Protein AF-A0AAF0YE15-F1 (afdb_monomer_lite)

Radius of gyration: 30.11 Å; chains: 1; bounding box: 65×78×80 Å

Secondary structure (DSSP, 8-state):
----PPPPPP--------PPPP--------------GGGPPPPHHHHHHHHHHHHHH-S---TTSSTT--HHHHHHHHH-TT-------------PPPPP---------SS-PPPPPHHHHHHHHHHHHHH-SS--TTSSTT--HHHHHHHHHSSPPPPPHHHHHHHHHHHHHH-TT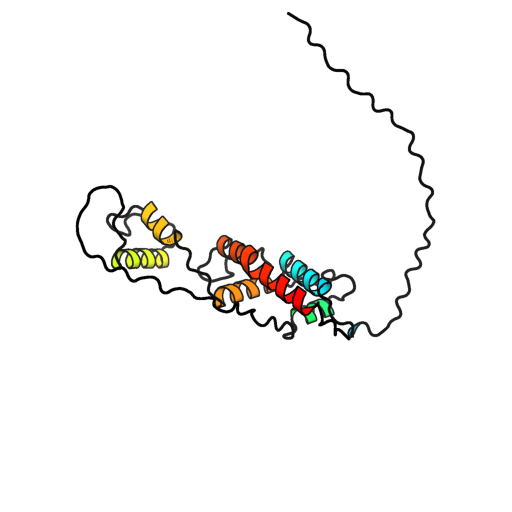--TTSSTT--HHHHHHHIIIIIHHHHHHHHHHHHS------

Foldseek 3Di:
DDDDDDDDDDDPDDDPDDDDDDDPPPPPPPPPPPDPLVPDDAALVQLLLLLVCCQVFALPDQCPSGPPDHSVRSNCVLPPCVVCPVPPPPPPPDPDDDDDDDDDDDDDDDDDPDDQDPVQVVQLVVCCVVPNLPDDPPSHPPDDNVRSSCVVPVDDDDDDPVLLVLLVVCCNHGHLPDQCPSGPPDHNVRSNCCCVPPVVVSSSVSSNVVNCPPPPPD

InterPro domains:
  IPR001005 SANT/Myb domain [cd00167] (41-76)
  IPR009057 Homedomain-like superfamily [SSF46689] (36-79)

Structure (mmCIF, N/CA/C/O backbone):
data_AF-A0AAF0YE15-F1
#
_entry.id   AF-A0AAF0YE15-F1
#
loop_
_atom_site.group_PDB
_atom_site.id
_atom_site.type_symbol
_atom_site.label_atom_id
_atom_site.label_alt_id
_atom_site.label_comp_id
_atom_site.label_asym_id
_atom_site.label_entity_id
_atom_site.label_seq_id
_atom_site.pdbx_PDB_ins_code
_atom_site.Cartn_x
_atom_site.Cartn_y
_atom_site.Cartn_z
_atom_site.occupancy
_atom_site.B_iso_or_equiv
_atom_site.auth_seq_id
_atom_site.auth_comp_id
_atom_site.auth_asym_id
_atom_site.auth_atom_id
_atom_site.pdbx_PDB_model_num
ATOM 1 N N . MET A 1 1 ? 31.500 54.628 25.684 1.00 52.19 1 MET A N 1
ATOM 2 C CA . MET A 1 1 ? 30.946 53.686 24.688 1.00 52.19 1 MET A CA 1
ATOM 3 C C . MET A 1 1 ? 32.093 53.192 23.820 1.00 52.19 1 MET A C 1
ATOM 5 O O . MET A 1 1 ? 32.765 54.040 23.245 1.00 52.19 1 MET A O 1
ATOM 9 N N . PRO A 1 2 ? 32.406 51.887 23.807 1.00 59.91 2 PRO A N 1
ATOM 10 C CA . PRO A 1 2 ? 33.516 51.364 23.014 1.00 59.91 2 PRO A CA 1
ATOM 11 C C . PRO A 1 2 ? 33.121 51.220 21.530 1.00 59.91 2 PRO A C 1
ATOM 13 O O . PRO A 1 2 ? 31.976 50.861 21.252 1.00 59.91 2 PRO A O 1
ATOM 16 N N . PRO A 1 3 ? 34.035 51.485 20.578 1.00 62.69 3 PRO A N 1
ATOM 17 C CA . PRO A 1 3 ? 33.759 51.329 19.154 1.00 62.69 3 PRO A CA 1
ATOM 18 C C . PRO A 1 3 ? 33.814 49.853 18.739 1.00 62.69 3 PRO A C 1
ATOM 20 O O . PRO A 1 3 ? 34.809 49.156 18.948 1.00 62.69 3 PRO A O 1
ATOM 23 N N . THR A 1 4 ? 32.732 49.380 18.130 1.00 62.44 4 THR A N 1
ATOM 24 C CA . THR A 1 4 ? 32.594 48.039 17.558 1.00 62.44 4 THR A CA 1
ATOM 25 C C . THR A 1 4 ? 33.465 47.921 16.303 1.00 62.44 4 THR A C 1
ATOM 27 O O . THR A 1 4 ? 33.222 48.587 15.298 1.00 62.44 4 THR A O 1
ATOM 30 N N . ARG A 1 5 ? 34.503 47.074 16.351 1.00 58.50 5 ARG A N 1
ATOM 31 C CA . ARG A 1 5 ? 35.298 46.692 15.174 1.00 58.50 5 ARG A CA 1
ATOM 32 C C . ARG A 1 5 ? 34.482 45.742 14.300 1.00 58.50 5 ARG A C 1
ATOM 34 O O . ARG A 1 5 ? 34.152 44.640 14.729 1.00 58.50 5 ARG A O 1
ATOM 41 N N . HIS A 1 6 ? 34.199 46.164 13.073 1.00 61.19 6 HIS A N 1
ATOM 42 C CA . HIS A 1 6 ? 33.672 45.287 12.034 1.00 61.19 6 HIS A CA 1
ATOM 43 C C . HIS A 1 6 ? 34.790 44.375 11.498 1.00 61.19 6 HIS A C 1
ATOM 45 O O . HIS A 1 6 ? 35.887 44.870 11.230 1.00 61.19 6 HIS A O 1
ATOM 51 N N . PRO A 1 7 ? 34.548 43.063 11.339 1.00 68.62 7 PRO A N 1
ATOM 52 C CA . PRO A 1 7 ? 35.486 42.177 10.664 1.00 68.62 7 PRO A CA 1
ATOM 53 C C . PRO A 1 7 ? 35.486 42.458 9.155 1.00 68.62 7 PRO A C 1
ATOM 55 O O . PRO A 1 7 ? 34.435 42.461 8.515 1.00 68.62 7 PRO A O 1
ATOM 58 N N . SER A 1 8 ? 36.677 42.704 8.605 1.00 67.12 8 SER A N 1
ATOM 59 C CA . SER A 1 8 ? 36.916 42.845 7.169 1.00 67.12 8 SER A CA 1
ATOM 60 C C . SER A 1 8 ? 36.545 41.565 6.426 1.00 67.12 8 SER A C 1
ATOM 62 O O . SER A 1 8 ? 37.026 40.482 6.761 1.00 67.12 8 SER A O 1
ATOM 64 N N . SER A 1 9 ? 35.714 41.708 5.396 1.00 68.50 9 SER A N 1
ATOM 65 C CA . SER A 1 9 ? 35.397 40.641 4.450 1.00 68.50 9 SER A CA 1
ATOM 66 C C . SER A 1 9 ? 36.656 40.180 3.705 1.00 68.50 9 SER A C 1
ATOM 68 O O . SER A 1 9 ? 37.430 41.029 3.253 1.00 68.50 9 SER A O 1
ATOM 70 N N . PRO A 1 10 ? 36.867 38.865 3.531 1.00 66.75 10 PRO A N 1
ATOM 71 C CA . PRO A 1 10 ? 37.945 38.358 2.697 1.00 66.75 10 PRO A CA 1
ATOM 72 C C . PRO A 1 10 ? 37.644 38.667 1.226 1.00 66.75 10 PRO A C 1
ATOM 74 O O . PRO A 1 10 ? 36.595 38.303 0.692 1.00 66.75 10 PRO A O 1
ATOM 77 N N . SER A 1 11 ? 38.580 39.371 0.596 1.00 61.81 11 SER A N 1
ATOM 78 C CA . SER A 1 11 ? 38.600 39.647 -0.836 1.00 61.81 11 SER A CA 1
ATOM 79 C C . SER A 1 11 ? 38.827 38.332 -1.582 1.00 61.81 11 SER A C 1
ATOM 81 O O . SER A 1 11 ? 39.894 37.735 -1.467 1.00 61.81 11 SER A O 1
ATOM 83 N N . LEU A 1 12 ? 37.814 37.859 -2.309 1.00 62.59 12 LEU A N 1
ATOM 84 C CA . LEU A 1 12 ? 37.947 36.730 -3.225 1.00 62.59 12 LEU A CA 1
ATOM 85 C C . LEU A 1 12 ? 38.706 37.214 -4.464 1.00 62.59 12 LEU A C 1
ATOM 87 O O . LEU A 1 12 ? 38.128 37.862 -5.336 1.00 62.59 12 LEU A O 1
ATOM 91 N N . GLU A 1 13 ? 40.008 36.931 -4.515 1.00 65.56 13 GLU A N 1
ATOM 92 C CA . GLU A 1 13 ? 40.776 36.981 -5.757 1.00 65.56 13 GLU A CA 1
ATOM 93 C C . GLU A 1 13 ? 40.156 35.996 -6.751 1.00 65.56 13 GLU A C 1
ATOM 95 O O . GLU A 1 13 ? 40.118 34.785 -6.534 1.00 65.56 13 GLU A O 1
ATOM 100 N N . VAL A 1 14 ? 39.614 36.547 -7.833 1.00 63.66 14 VAL A N 1
ATOM 101 C CA . VAL A 1 14 ? 39.110 35.788 -8.972 1.00 63.66 14 VAL A CA 1
ATOM 102 C C . VAL A 1 14 ? 40.312 35.458 -9.849 1.00 63.66 14 VAL A C 1
ATOM 104 O O . VAL A 1 14 ? 40.806 36.316 -10.580 1.00 63.66 14 VAL A O 1
ATOM 107 N N . GLU A 1 15 ? 40.790 34.217 -9.761 1.00 73.25 15 GLU A N 1
ATOM 108 C CA . GLU A 1 15 ? 41.713 33.667 -10.754 1.00 73.25 15 GLU A CA 1
ATOM 109 C C . GLU A 1 15 ? 41.053 33.679 -12.148 1.00 73.25 15 GLU A C 1
ATOM 111 O O . GLU A 1 15 ? 39.878 33.311 -12.282 1.00 73.25 15 GLU A O 1
ATOM 116 N N . PRO A 1 16 ? 41.778 34.072 -13.210 1.00 67.81 16 PRO A N 1
ATOM 117 C CA . PRO A 1 16 ? 41.274 33.995 -14.572 1.00 67.81 16 PRO A CA 1
ATOM 118 C C . PRO A 1 16 ? 41.089 32.527 -14.978 1.00 67.81 16 PRO A C 1
ATOM 120 O O . PRO A 1 16 ? 42.045 31.768 -15.126 1.00 67.81 16 PRO A O 1
ATOM 123 N N . TYR A 1 17 ? 39.829 32.136 -15.166 1.00 65.31 17 TYR A N 1
ATOM 124 C CA . TYR A 1 17 ? 39.422 30.807 -15.609 1.00 65.31 17 TYR A CA 1
ATOM 125 C C . TYR A 1 17 ? 40.005 30.511 -16.998 1.00 65.31 17 TYR A C 1
ATOM 127 O O . TYR A 1 17 ? 39.534 31.029 -18.013 1.00 65.31 17 TYR A O 1
ATOM 135 N N . ALA A 1 18 ? 41.045 29.678 -17.044 1.00 61.22 18 ALA A N 1
ATOM 136 C CA . ALA A 1 18 ? 41.568 29.122 -18.281 1.00 61.22 18 ALA A CA 1
ATOM 137 C C . ALA A 1 18 ? 40.485 28.245 -18.924 1.00 61.22 18 ALA A C 1
ATOM 139 O O . ALA A 1 18 ? 40.100 27.209 -18.380 1.00 61.22 18 ALA A O 1
ATOM 140 N N . ALA A 1 19 ? 39.976 28.685 -20.076 1.00 67.88 19 ALA A N 1
ATOM 141 C CA . ALA A 1 19 ? 38.999 27.947 -20.859 1.00 67.88 19 ALA A CA 1
ATOM 142 C C . ALA A 1 19 ? 39.555 26.551 -21.210 1.00 67.88 19 ALA A C 1
ATOM 144 O O . ALA A 1 19 ? 40.591 26.464 -21.879 1.00 67.88 19 ALA A O 1
ATOM 145 N N . PRO A 1 20 ? 38.909 25.451 -20.783 1.00 61.12 20 PRO A N 1
ATOM 146 C CA . PRO A 1 20 ? 39.310 24.123 -21.213 1.00 61.12 20 PRO A CA 1
ATOM 147 C C . PRO A 1 20 ? 39.014 23.984 -22.708 1.00 61.12 20 PRO A C 1
ATOM 149 O O . PRO A 1 20 ? 37.890 24.211 -23.155 1.00 61.12 20 PRO A O 1
ATOM 152 N N . ALA A 1 21 ? 40.044 23.632 -23.478 1.00 57.31 21 ALA A N 1
ATOM 153 C CA . ALA A 1 21 ? 39.941 23.362 -24.902 1.00 57.31 21 ALA A CA 1
ATOM 154 C C . ALA A 1 21 ? 38.827 22.340 -25.166 1.00 57.31 21 ALA A C 1
ATOM 156 O O . ALA A 1 21 ? 38.835 21.243 -24.603 1.00 57.31 21 ALA A O 1
ATOM 157 N N . GLU A 1 22 ? 37.875 22.712 -26.021 1.00 55.69 22 GLU A N 1
ATOM 158 C CA . GLU A 1 22 ? 36.791 21.842 -26.457 1.00 55.69 22 GLU A CA 1
ATOM 159 C C . GLU A 1 22 ? 37.361 20.611 -27.181 1.00 55.69 22 GLU A C 1
ATOM 161 O O . GLU A 1 22 ? 37.953 20.747 -28.259 1.00 55.69 22 GLU A O 1
ATOM 166 N N . PRO A 1 23 ? 37.162 19.379 -26.675 1.00 56.25 23 PRO A N 1
ATOM 167 C CA . PRO A 1 23 ? 37.290 18.221 -27.530 1.00 56.25 23 PRO A CA 1
ATOM 168 C C . PRO A 1 23 ? 36.082 18.228 -28.469 1.00 56.25 23 PRO A C 1
ATOM 170 O O . PRO A 1 23 ? 34.966 17.893 -28.070 1.00 56.25 23 PRO A O 1
ATOM 173 N N . SER A 1 24 ? 36.326 18.600 -29.727 1.00 60.66 24 SER A N 1
ATOM 174 C CA . SER A 1 24 ? 35.452 18.331 -30.870 1.00 60.66 24 SER A CA 1
ATOM 175 C C . SER A 1 24 ? 35.103 16.840 -30.893 1.00 60.66 24 SER A C 1
ATOM 177 O O . SER A 1 24 ? 35.810 15.993 -31.444 1.00 60.66 24 SER A O 1
ATOM 179 N N . ARG A 1 25 ? 34.018 16.489 -30.200 1.00 49.19 25 ARG A N 1
ATOM 180 C CA . ARG A 1 25 ? 33.506 15.130 -30.107 1.00 49.19 25 ARG A CA 1
ATOM 181 C C . ARG A 1 25 ? 32.451 14.987 -31.183 1.00 49.19 25 ARG A C 1
ATOM 183 O O . ARG A 1 25 ? 31.257 15.142 -30.931 1.00 49.19 25 ARG A O 1
ATOM 190 N N . ALA A 1 26 ? 32.920 14.670 -32.388 1.00 52.97 26 ALA A N 1
ATOM 191 C CA . ALA A 1 26 ? 32.105 14.066 -33.428 1.00 52.97 26 ALA A CA 1
ATOM 192 C C . ALA A 1 26 ? 31.390 12.847 -32.825 1.00 52.97 26 ALA A C 1
ATOM 194 O O . ALA A 1 26 ? 31.942 11.750 -32.719 1.00 52.97 26 ALA A O 1
ATOM 195 N N . SER A 1 27 ? 30.162 13.069 -32.366 1.00 51.22 27 SER A N 1
ATOM 196 C CA . SER A 1 27 ? 29.305 12.041 -31.803 1.00 51.22 27 SER A CA 1
ATOM 197 C C . SER A 1 27 ? 28.743 11.254 -32.973 1.00 51.22 27 SER A C 1
ATOM 199 O O . SER A 1 27 ? 27.621 11.470 -33.417 1.00 51.22 27 SER A O 1
ATOM 201 N N . LYS A 1 28 ? 29.568 10.348 -33.506 1.00 49.41 28 LYS A N 1
ATOM 202 C CA . LYS A 1 28 ? 29.079 9.196 -34.253 1.00 49.41 28 LYS A CA 1
ATOM 203 C C . LYS A 1 28 ? 28.226 8.401 -33.275 1.00 49.41 28 LYS A C 1
ATOM 205 O O . LYS A 1 28 ? 28.748 7.632 -32.472 1.00 49.41 28 LYS A O 1
ATOM 210 N N . THR A 1 29 ? 26.919 8.633 -33.308 1.00 51.25 29 THR A N 1
ATOM 211 C CA . THR A 1 29 ? 25.924 7.714 -32.768 1.00 51.25 29 THR A 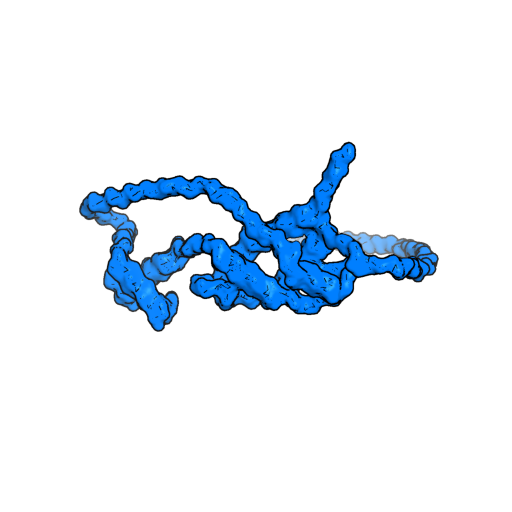CA 1
ATOM 212 C C . THR A 1 29 ? 26.279 6.331 -33.310 1.00 51.25 29 THR A C 1
ATOM 214 O O . THR A 1 29 ? 26.280 6.154 -34.532 1.00 51.25 29 THR A O 1
ATOM 217 N N . PRO A 1 30 ? 26.654 5.356 -32.464 1.00 48.75 30 PRO A N 1
ATOM 218 C CA . PRO A 1 30 ? 26.887 4.011 -32.949 1.00 48.75 30 PRO A CA 1
ATOM 219 C C . PRO A 1 30 ? 25.552 3.514 -33.491 1.00 48.75 30 PRO A C 1
ATOM 221 O O . PRO A 1 30 ? 24.592 3.319 -32.738 1.00 48.75 30 PRO A O 1
ATOM 224 N N . ALA A 1 31 ? 25.489 3.373 -34.817 1.00 46.06 31 ALA A N 1
ATOM 225 C CA . ALA A 1 31 ? 24.410 2.707 -35.516 1.00 46.06 31 ALA A CA 1
ATOM 226 C C . ALA A 1 31 ? 24.266 1.329 -34.874 1.00 46.06 31 ALA A C 1
ATOM 228 O O . ALA A 1 31 ? 25.080 0.428 -35.070 1.00 46.06 31 ALA A O 1
ATOM 229 N N . THR A 1 32 ? 23.282 1.222 -33.986 1.00 51.31 32 THR A N 1
ATOM 230 C CA . THR A 1 32 ? 23.027 0.010 -33.230 1.00 51.31 32 THR A CA 1
ATOM 231 C C . THR A 1 32 ? 22.461 -0.974 -34.230 1.00 51.31 32 THR A C 1
ATOM 233 O O . THR A 1 32 ? 21.299 -0.851 -34.617 1.00 51.31 32 THR A O 1
ATOM 236 N N . THR A 1 33 ? 23.306 -1.904 -34.673 1.00 47.12 33 THR A N 1
ATOM 237 C CA . THR A 1 33 ? 22.948 -3.067 -35.477 1.00 47.12 33 THR A CA 1
ATOM 238 C C . THR A 1 33 ? 21.594 -3.580 -35.008 1.00 47.12 33 THR A C 1
ATOM 240 O O . THR A 1 33 ? 21.413 -3.876 -33.823 1.00 47.12 33 THR A O 1
ATOM 243 N N . ALA A 1 34 ? 20.625 -3.611 -35.922 1.00 51.69 34 ALA A N 1
ATOM 244 C CA . ALA A 1 34 ? 19.258 -4.060 -35.693 1.00 51.69 34 ALA A CA 1
ATOM 245 C C . ALA A 1 34 ? 19.218 -5.585 -35.476 1.00 51.69 34 ALA A C 1
ATOM 247 O O . ALA A 1 34 ? 18.568 -6.327 -36.201 1.00 51.69 34 ALA A O 1
ATOM 248 N N . GLY A 1 35 ? 19.956 -6.075 -34.480 1.00 55.53 35 GLY A N 1
ATOM 249 C CA . GLY A 1 35 ? 19.739 -7.388 -33.903 1.00 55.53 35 GLY A CA 1
ATOM 250 C C . GLY A 1 35 ? 18.382 -7.373 -33.217 1.00 55.53 35 GLY A C 1
ATOM 251 O O . GLY A 1 35 ? 18.030 -6.388 -32.575 1.00 55.53 35 GLY A O 1
ATOM 252 N N . ASN A 1 36 ? 17.620 -8.444 -33.401 1.00 57.38 36 ASN A N 1
ATOM 253 C CA . ASN A 1 36 ? 16.257 -8.657 -32.922 1.00 57.38 36 ASN A CA 1
ATOM 254 C C . ASN A 1 36 ? 16.102 -8.273 -31.426 1.00 57.38 36 ASN A C 1
ATOM 256 O O . ASN A 1 36 ? 16.293 -9.101 -30.531 1.00 57.38 36 ASN A O 1
ATOM 260 N N . LYS A 1 37 ? 15.814 -6.987 -31.148 1.00 60.06 37 LYS A N 1
ATOM 261 C CA . LYS A 1 37 ? 15.798 -6.387 -29.795 1.00 60.06 37 LYS A CA 1
ATOM 262 C C . LYS A 1 37 ? 14.677 -6.953 -28.923 1.00 60.06 37 LYS A C 1
ATOM 264 O O . LYS A 1 37 ? 14.672 -6.741 -27.711 1.00 60.06 37 LYS A O 1
ATOM 269 N N . ASP A 1 38 ? 13.766 -7.712 -29.520 1.00 64.69 38 ASP A N 1
ATOM 270 C CA . ASP A 1 38 ? 12.611 -8.294 -28.849 1.00 64.69 38 ASP A CA 1
ATOM 271 C C . ASP A 1 38 ? 12.953 -9.500 -27.967 1.00 64.69 38 ASP A C 1
ATOM 273 O O . ASP A 1 38 ? 12.114 -9.930 -27.179 1.00 64.69 38 ASP A O 1
ATOM 277 N N . LYS A 1 39 ? 14.185 -10.027 -28.034 1.00 75.12 39 LYS A N 1
ATOM 278 C CA . LYS A 1 39 ? 14.580 -11.238 -27.289 1.00 75.12 39 LYS A CA 1
ATOM 279 C C . LYS A 1 39 ? 15.525 -11.007 -26.109 1.00 75.12 39 LYS A C 1
ATOM 281 O O . LYS A 1 39 ? 15.886 -11.970 -25.437 1.00 75.12 39 LYS A O 1
ATOM 286 N N . ARG A 1 40 ? 15.944 -9.768 -25.824 1.00 86.19 40 ARG A N 1
ATOM 287 C CA . ARG A 1 40 ? 16.860 -9.514 -24.697 1.00 86.19 40 ARG A CA 1
ATOM 288 C C . ARG A 1 40 ? 16.155 -9.804 -23.357 1.00 86.19 40 ARG A C 1
ATOM 290 O O . ARG A 1 40 ? 15.136 -9.155 -23.083 1.00 86.19 40 ARG A O 1
ATOM 297 N N . PRO A 1 41 ? 16.696 -10.692 -22.498 1.00 88.06 41 PRO A N 1
ATOM 298 C CA . PRO A 1 41 ? 16.118 -10.983 -21.186 1.00 88.06 41 PRO A CA 1
ATOM 299 C C . PRO A 1 41 ? 16.137 -9.746 -20.284 1.00 88.06 41 PRO A C 1
ATOM 301 O O . PRO A 1 41 ? 16.990 -8.871 -20.434 1.00 88.06 41 PRO A O 1
ATOM 304 N N . TRP A 1 42 ? 15.168 -9.657 -19.376 1.00 88.06 42 TRP A N 1
ATOM 305 C CA . TRP A 1 42 ? 15.074 -8.565 -18.408 1.00 88.06 42 TRP A CA 1
ATOM 306 C C . TRP A 1 42 ? 16.099 -8.733 -17.288 1.00 88.06 42 TRP A C 1
ATOM 308 O O . TRP A 1 42 ? 16.191 -9.809 -16.698 1.00 88.06 42 TRP A O 1
ATOM 318 N N . THR A 1 43 ? 16.845 -7.673 -16.982 1.00 88.12 43 THR A N 1
ATOM 319 C CA . THR A 1 43 ? 17.813 -7.671 -15.871 1.00 88.12 43 THR A CA 1
ATOM 320 C C . THR A 1 43 ? 17.165 -7.224 -14.558 1.00 88.12 43 THR A C 1
ATOM 322 O O . THR A 1 43 ? 16.082 -6.637 -14.550 1.00 88.12 43 THR A O 1
ATOM 325 N N . ALA A 1 44 ? 17.838 -7.460 -13.424 1.00 77.81 44 ALA A N 1
ATOM 326 C CA . ALA A 1 44 ? 17.359 -6.999 -12.113 1.00 77.81 44 ALA A CA 1
ATOM 327 C C . ALA A 1 44 ? 17.199 -5.477 -12.066 1.00 77.81 44 ALA A C 1
ATOM 329 O O . ALA A 1 44 ? 16.180 -4.977 -11.599 1.00 77.81 44 ALA A O 1
ATOM 330 N N . ALA A 1 45 ? 18.180 -4.748 -12.605 1.00 84.19 45 ALA A N 1
ATOM 331 C CA . ALA A 1 45 ? 18.145 -3.292 -12.668 1.00 84.19 45 ALA A CA 1
ATOM 332 C C . ALA A 1 45 ? 16.963 -2.784 -13.510 1.00 84.19 45 ALA A C 1
ATOM 334 O O . ALA A 1 45 ? 16.299 -1.831 -13.116 1.00 84.19 45 ALA A O 1
ATOM 335 N N . GLU A 1 46 ? 16.653 -3.449 -14.629 1.00 92.50 46 GLU A N 1
ATOM 336 C CA . GLU A 1 46 ? 15.508 -3.099 -15.480 1.00 92.50 46 GLU A CA 1
ATOM 337 C C . GLU A 1 46 ? 14.169 -3.335 -14.763 1.00 92.50 46 GLU A C 1
ATOM 339 O O . GLU A 1 46 ? 13.285 -2.481 -14.817 1.00 92.50 46 GLU A O 1
ATOM 344 N N . TYR A 1 47 ? 14.020 -4.455 -14.047 1.00 91.06 47 TYR A N 1
ATOM 345 C CA . TYR A 1 47 ? 12.820 -4.720 -13.248 1.00 91.06 47 TYR A CA 1
ATOM 346 C C . TYR A 1 47 ? 12.649 -3.729 -12.092 1.00 91.06 47 TYR A C 1
ATOM 348 O O . TYR A 1 47 ? 11.532 -3.277 -11.840 1.00 91.06 47 TYR A O 1
ATOM 356 N N . LEU A 1 48 ? 13.735 -3.379 -11.398 1.00 86.81 48 LEU A N 1
ATOM 357 C CA . LEU A 1 48 ? 13.704 -2.389 -10.320 1.00 86.81 48 LEU A CA 1
ATOM 358 C C . LEU A 1 48 ? 13.333 -1.001 -10.846 1.00 86.81 48 LEU A C 1
ATOM 360 O O . LEU A 1 48 ? 12.459 -0.362 -10.267 1.00 86.81 48 LEU A O 1
ATOM 364 N N . ALA A 1 49 ? 13.922 -0.570 -11.965 1.00 92.56 49 ALA A N 1
ATOM 365 C CA . ALA A 1 49 ? 13.577 0.696 -12.608 1.00 92.56 49 ALA A CA 1
ATOM 366 C C . ALA A 1 49 ? 12.093 0.738 -13.012 1.00 92.56 49 ALA A C 1
ATOM 368 O O . ALA A 1 49 ? 11.387 1.687 -12.674 1.00 92.56 49 ALA A O 1
ATOM 369 N N . LEU A 1 50 ? 11.589 -0.335 -13.638 1.00 92.31 50 LEU A N 1
ATOM 370 C CA . LEU A 1 50 ? 10.176 -0.459 -14.001 1.00 92.31 50 LEU A CA 1
ATOM 371 C C . LEU A 1 50 ? 9.262 -0.379 -12.769 1.00 92.31 50 LEU A C 1
ATOM 373 O O . LEU A 1 50 ? 8.252 0.322 -12.789 1.00 92.31 50 LEU A O 1
ATOM 377 N N . PHE A 1 51 ? 9.619 -1.072 -11.687 1.00 88.94 51 PHE A N 1
ATOM 378 C CA . PHE A 1 51 ? 8.852 -1.057 -10.444 1.00 88.94 51 PHE A CA 1
ATOM 379 C C . PHE A 1 51 ? 8.861 0.310 -9.764 1.00 88.94 51 PHE A C 1
ATOM 381 O O . PHE A 1 51 ? 7.817 0.767 -9.303 1.00 88.94 51 PHE A O 1
ATOM 388 N N . GLU A 1 52 ? 10.007 0.987 -9.708 1.00 89.88 52 GLU A N 1
ATOM 389 C CA . GLU A 1 52 ? 10.092 2.344 -9.171 1.00 89.88 52 GLU A CA 1
ATOM 390 C C . GLU A 1 52 ? 9.270 3.331 -9.987 1.00 89.88 52 GLU A C 1
ATOM 392 O O . GLU A 1 52 ? 8.598 4.183 -9.408 1.00 89.88 52 GLU A O 1
ATOM 397 N N . HIS A 1 53 ? 9.292 3.202 -11.313 1.00 92.88 53 HIS A N 1
ATOM 398 C CA . HIS A 1 53 ? 8.487 4.027 -12.200 1.00 92.88 53 HIS A CA 1
ATOM 399 C C . HIS A 1 53 ? 6.994 3.840 -11.930 1.00 92.88 53 HIS A C 1
ATOM 401 O O . HIS A 1 53 ? 6.292 4.817 -11.672 1.00 92.88 53 HIS A O 1
ATOM 407 N N . VAL A 1 54 ? 6.523 2.589 -11.885 1.00 90.31 54 VAL A N 1
ATOM 408 C CA . VAL A 1 54 ? 5.125 2.271 -11.551 1.00 90.31 54 VAL A CA 1
ATOM 409 C C . VAL A 1 54 ? 4.775 2.733 -10.138 1.00 90.31 54 VAL A C 1
ATOM 411 O O . VAL A 1 54 ? 3.696 3.263 -9.895 1.00 90.31 54 VAL A O 1
ATOM 414 N N . THR A 1 55 ? 5.708 2.615 -9.199 1.00 81.25 55 THR A N 1
ATOM 415 C CA . THR A 1 55 ? 5.519 3.125 -7.842 1.00 81.25 55 THR A CA 1
ATOM 416 C C . THR A 1 55 ? 5.470 4.651 -7.813 1.00 81.25 55 THR A C 1
ATOM 418 O O . THR A 1 55 ? 4.827 5.208 -6.947 1.00 81.25 55 THR A O 1
ATOM 421 N N . LYS A 1 56 ? 6.114 5.389 -8.713 1.00 84.31 56 LYS A N 1
ATOM 422 C CA . LYS A 1 56 ? 6.050 6.862 -8.701 1.00 84.31 56 LYS A CA 1
ATOM 423 C C . LYS A 1 56 ? 4.842 7.397 -9.466 1.00 84.31 56 LYS A C 1
ATOM 425 O O . LYS A 1 56 ? 4.244 8.387 -9.052 1.00 84.31 56 LYS A O 1
ATOM 430 N N . HIS A 1 57 ? 4.481 6.740 -10.564 1.00 86.19 57 HIS A N 1
ATOM 431 C CA . HIS A 1 57 ? 3.556 7.273 -11.566 1.00 86.19 57 HIS A CA 1
ATOM 432 C C . HIS A 1 57 ? 2.312 6.394 -11.805 1.00 86.19 57 HIS A C 1
ATOM 434 O O . HIS A 1 57 ? 1.447 6.755 -12.604 1.00 86.19 57 HIS A O 1
ATOM 440 N N . GLY A 1 58 ? 2.194 5.256 -11.114 1.00 84.50 58 GLY A N 1
ATOM 441 C CA . GLY A 1 58 ? 1.209 4.207 -11.401 1.00 84.50 58 GLY A CA 1
ATOM 442 C C . GLY A 1 58 ? 1.563 3.406 -12.658 1.00 84.50 58 GLY A C 1
ATOM 443 O O . GLY A 1 58 ? 2.569 3.672 -13.314 1.00 84.50 58 GLY A O 1
ATOM 444 N N . ALA A 1 59 ? 0.719 2.446 -13.051 1.00 87.19 59 ALA A N 1
ATOM 445 C CA . ALA A 1 59 ? 0.854 1.711 -14.319 1.00 87.19 59 ALA A CA 1
ATOM 446 C C . ALA A 1 59 ? 0.457 2.556 -15.545 1.00 87.19 59 ALA A C 1
ATOM 448 O O . ALA A 1 59 ? -0.251 2.107 -16.448 1.00 87.19 59 ALA A O 1
ATOM 449 N N . THR A 1 60 ? 0.906 3.807 -15.570 1.00 81.69 60 THR A N 1
ATOM 450 C CA . THR A 1 60 ? 0.668 4.757 -16.647 1.00 81.69 60 THR A CA 1
ATOM 451 C C . THR A 1 60 ? 2.006 5.259 -17.181 1.00 81.69 60 THR A C 1
ATOM 453 O O . THR A 1 60 ? 2.977 5.365 -16.437 1.00 81.69 60 THR A O 1
ATOM 456 N N . ARG A 1 61 ? 2.056 5.563 -18.484 1.00 89.00 61 ARG A N 1
ATOM 457 C CA . ARG A 1 61 ? 3.217 6.161 -19.172 1.00 89.00 61 ARG A CA 1
ATOM 458 C C . ARG A 1 61 ? 4.511 5.336 -19.077 1.00 89.00 61 ARG A C 1
ATOM 460 O O . ARG A 1 61 ? 5.389 5.631 -18.277 1.00 89.00 61 ARG A O 1
ATOM 467 N N . PHE A 1 62 ? 4.638 4.291 -19.895 1.00 93.94 62 PHE A N 1
ATOM 468 C CA . PHE A 1 62 ? 5.812 3.402 -19.902 1.00 93.94 62 PHE A CA 1
ATOM 469 C C . PHE A 1 62 ? 6.941 3.836 -20.856 1.00 93.94 62 PHE A C 1
ATOM 471 O O . PHE A 1 62 ? 7.895 3.083 -21.036 1.00 93.94 62 PHE A O 1
ATOM 478 N N . GLU A 1 63 ? 6.819 4.992 -21.509 1.00 93.81 63 GLU A N 1
ATOM 479 C CA . GLU A 1 63 ? 7.733 5.474 -22.552 1.00 93.81 63 GLU A CA 1
ATOM 480 C C . GLU A 1 63 ? 9.178 5.598 -22.052 1.00 93.81 63 GLU A C 1
ATOM 482 O O . GLU A 1 63 ? 10.089 5.151 -22.743 1.00 93.81 63 GLU A O 1
ATOM 487 N N . ASP A 1 64 ? 9.354 6.085 -20.822 1.00 92.81 64 ASP A N 1
ATOM 488 C CA . ASP A 1 64 ? 10.665 6.364 -20.220 1.00 92.81 64 ASP A CA 1
ATOM 489 C C . ASP A 1 64 ? 10.940 5.518 -18.965 1.00 92.81 64 ASP A C 1
ATOM 491 O O . ASP A 1 64 ? 11.857 5.801 -18.197 1.00 92.81 64 ASP A O 1
ATOM 495 N N . ALA A 1 65 ? 10.141 4.469 -18.735 1.00 94.31 65 ALA A N 1
ATOM 496 C CA . ALA A 1 65 ? 10.207 3.688 -17.498 1.00 94.31 65 ALA A CA 1
ATOM 497 C C . ALA A 1 65 ? 11.535 2.929 -17.335 1.00 94.31 65 ALA A C 1
ATOM 499 O O . ALA A 1 65 ? 12.020 2.749 -16.220 1.00 94.31 65 ALA A O 1
ATOM 500 N N . VAL A 1 66 ? 12.114 2.455 -18.445 1.00 95.62 66 VAL A N 1
ATOM 501 C CA . VAL A 1 66 ? 13.375 1.706 -18.454 1.00 95.62 66 VAL A CA 1
ATOM 502 C C . VAL A 1 66 ? 14.205 2.123 -19.670 1.00 95.62 66 VAL A C 1
ATOM 504 O O . VAL A 1 66 ? 13.781 1.872 -20.803 1.00 95.62 66 VAL A O 1
ATOM 507 N N . PRO A 1 67 ? 15.400 2.713 -19.477 1.00 92.75 67 PRO A N 1
ATOM 508 C CA . PRO A 1 67 ? 16.263 3.115 -20.581 1.00 92.75 67 PRO A CA 1
ATOM 509 C C . PRO A 1 67 ? 16.551 1.958 -21.546 1.00 92.75 67 PRO A C 1
ATOM 511 O O . PRO A 1 67 ? 16.991 0.881 -21.143 1.00 92.75 67 PRO A O 1
ATOM 514 N N . GLY A 1 68 ? 16.305 2.179 -22.839 1.00 91.19 68 GLY A N 1
ATOM 515 C CA . GLY A 1 68 ? 16.562 1.191 -23.893 1.00 91.19 68 GLY A CA 1
ATOM 516 C C . GLY A 1 68 ? 15.493 0.103 -24.065 1.00 91.19 68 GLY A C 1
ATOM 517 O O . GLY A 1 68 ? 15.670 -0.770 -24.917 1.00 91.19 68 GLY A O 1
ATOM 518 N N . ARG A 1 69 ? 14.384 0.151 -23.314 1.00 92.88 69 ARG A N 1
ATOM 519 C CA . ARG A 1 69 ? 13.183 -0.666 -23.554 1.00 92.88 69 ARG A CA 1
ATOM 520 C C . ARG A 1 69 ? 12.081 0.184 -24.171 1.00 92.88 69 ARG A C 1
ATOM 522 O O . ARG A 1 69 ? 11.982 1.376 -23.911 1.00 92.88 69 ARG A O 1
ATOM 529 N N . THR A 1 70 ? 11.237 -0.430 -24.994 1.00 94.00 70 THR A N 1
ATOM 530 C CA . THR A 1 70 ? 10.070 0.267 -25.550 1.00 94.00 70 THR A CA 1
ATOM 531 C C . THR A 1 70 ? 8.903 0.254 -24.565 1.00 94.00 70 THR A C 1
ATOM 533 O O . THR A 1 70 ? 8.766 -0.668 -23.757 1.00 94.00 70 THR A O 1
ATOM 536 N N . ARG A 1 71 ? 7.983 1.218 -24.708 1.00 94.50 71 ARG A N 1
ATOM 537 C CA . ARG A 1 71 ? 6.719 1.273 -23.952 1.00 94.50 71 ARG A CA 1
ATOM 538 C C . ARG A 1 71 ? 5.995 -0.080 -23.914 1.00 94.50 71 ARG A C 1
ATOM 540 O O . ARG A 1 71 ? 5.543 -0.512 -22.858 1.00 94.50 71 ARG A O 1
ATOM 547 N N . ASN A 1 72 ? 5.895 -0.760 -25.061 1.00 93.00 72 ASN A N 1
ATOM 548 C CA . ASN A 1 72 ? 5.191 -2.040 -25.171 1.00 93.00 72 ASN A CA 1
ATOM 549 C C . ASN A 1 72 ? 5.931 -3.175 -24.443 1.00 93.00 72 ASN A C 1
ATOM 551 O O . ASN A 1 72 ? 5.297 -4.042 -23.852 1.00 93.00 72 ASN A O 1
ATOM 555 N N . GLN A 1 73 ? 7.268 -3.165 -24.448 1.00 92.31 73 GLN A N 1
ATOM 556 C CA . GLN A 1 73 ? 8.065 -4.135 -23.694 1.00 92.31 73 GLN A CA 1
ATOM 557 C C . GLN A 1 73 ? 7.876 -3.947 -22.187 1.00 92.31 73 GLN A C 1
ATOM 559 O O . GLN A 1 73 ? 7.631 -4.926 -21.489 1.00 92.31 73 GLN A O 1
ATOM 564 N N . CYS A 1 74 ? 7.932 -2.705 -21.699 1.00 94.00 74 CYS A N 1
ATOM 565 C CA . CYS A 1 74 ? 7.681 -2.369 -20.298 1.00 94.00 74 CYS A CA 1
ATOM 566 C C . CYS A 1 74 ? 6.264 -2.766 -19.861 1.00 94.00 74 CYS A C 1
ATOM 568 O O . CYS A 1 74 ? 6.100 -3.438 -18.845 1.00 94.00 74 CYS A O 1
ATOM 570 N N . TYR A 1 75 ? 5.250 -2.433 -20.667 1.00 92.75 75 TYR A N 1
ATOM 571 C CA . TYR A 1 75 ? 3.863 -2.817 -20.403 1.00 92.75 75 TYR A CA 1
ATOM 572 C C . TYR A 1 75 ? 3.687 -4.337 -20.349 1.00 92.75 75 TYR A C 1
ATOM 574 O O . TYR A 1 75 ? 3.100 -4.854 -19.401 1.00 92.75 75 TYR A O 1
ATOM 582 N N . LYS A 1 76 ? 4.231 -5.070 -21.330 1.00 91.56 76 LYS A N 1
ATOM 583 C CA . LYS A 1 76 ? 4.181 -6.536 -21.337 1.00 91.56 76 LYS A CA 1
ATOM 584 C C . LYS A 1 76 ? 4.914 -7.124 -20.145 1.00 91.56 76 LYS A C 1
ATOM 586 O O . LYS A 1 76 ? 4.391 -8.042 -19.538 1.00 91.56 76 LYS A O 1
ATOM 591 N N . ALA A 1 77 ? 6.091 -6.621 -19.787 1.00 90.56 77 ALA A N 1
ATOM 592 C CA . ALA A 1 77 ? 6.834 -7.129 -18.638 1.00 90.56 77 ALA A CA 1
ATOM 593 C C . ALA A 1 77 ? 6.082 -6.910 -17.323 1.00 90.56 77 ALA A C 1
ATOM 595 O O . ALA A 1 77 ? 6.105 -7.794 -16.476 1.00 90.56 77 ALA A O 1
ATOM 596 N N . PHE A 1 78 ? 5.391 -5.776 -17.187 1.00 89.06 78 PHE A N 1
ATOM 597 C CA . PHE A 1 78 ? 4.582 -5.447 -16.018 1.00 89.06 78 PHE A CA 1
ATOM 598 C C . PHE A 1 78 ? 3.273 -6.250 -15.932 1.00 89.06 78 PHE A C 1
ATOM 600 O O . PHE A 1 78 ? 2.894 -6.691 -14.854 1.00 89.06 78 PHE A O 1
ATOM 607 N N . THR A 1 79 ? 2.581 -6.446 -17.058 1.00 86.06 79 THR A N 1
ATOM 608 C CA . THR A 1 79 ? 1.280 -7.147 -17.112 1.00 86.06 79 THR A CA 1
ATOM 609 C C . THR A 1 79 ? 1.395 -8.650 -17.322 1.00 86.0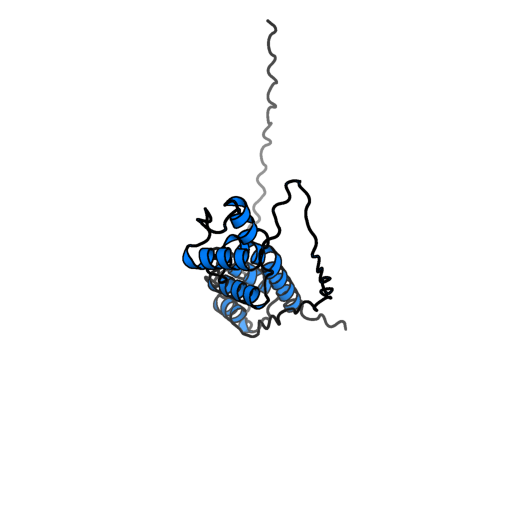6 79 THR A C 1
ATOM 611 O O . THR A 1 79 ? 0.414 -9.369 -17.141 1.00 86.06 79 THR A O 1
ATOM 614 N N . SER A 1 80 ? 2.567 -9.147 -17.724 1.00 84.50 80 SER A N 1
ATOM 615 C CA . SER A 1 80 ? 2.740 -10.574 -17.952 1.00 84.50 80 SER A CA 1
ATOM 616 C C . SER A 1 80 ? 2.574 -11.327 -16.634 1.00 84.50 80 SER A C 1
ATOM 618 O O . SER A 1 80 ? 3.299 -11.037 -15.679 1.00 84.50 80 SER A O 1
ATOM 620 N N . PRO A 1 81 ? 1.738 -12.378 -16.602 1.00 63.16 81 PRO A N 1
ATOM 621 C CA . PRO A 1 81 ? 1.592 -13.245 -15.433 1.00 63.16 81 PRO A CA 1
ATOM 622 C C . PRO A 1 81 ? 2.896 -13.979 -15.073 1.00 63.16 81 PRO A C 1
ATOM 624 O O . PRO A 1 81 ? 2.998 -14.585 -14.017 1.00 63.16 81 PRO A O 1
ATOM 627 N N . SER A 1 82 ? 3.927 -13.899 -15.926 1.00 58.59 82 SER A N 1
ATOM 628 C CA . SER A 1 82 ? 5.284 -14.369 -15.638 1.00 58.59 82 SER A CA 1
ATOM 629 C C . SER A 1 82 ? 6.044 -13.495 -14.634 1.00 58.59 82 SER A C 1
ATOM 631 O O . SER A 1 82 ? 7.113 -13.902 -14.170 1.00 58.59 82 SER A O 1
ATOM 633 N N . LEU A 1 83 ? 5.519 -12.332 -14.221 1.00 57.19 83 LEU A N 1
ATOM 634 C CA . LEU A 1 83 ? 5.718 -11.811 -12.861 1.00 57.19 83 LEU A CA 1
ATOM 635 C C . LEU A 1 83 ? 4.930 -12.684 -11.881 1.00 57.19 83 LEU A C 1
ATOM 637 O O . LEU A 1 83 ? 4.124 -12.204 -11.094 1.00 57.19 83 LEU A O 1
ATOM 641 N N . ASP A 1 84 ? 5.236 -13.978 -11.904 1.00 48.94 84 ASP A N 1
ATOM 642 C CA . ASP A 1 84 ? 4.962 -14.916 -10.835 1.00 48.94 84 ASP A CA 1
ATOM 643 C C . ASP A 1 84 ? 5.905 -14.510 -9.694 1.00 48.94 84 ASP A C 1
ATOM 645 O O . ASP A 1 84 ? 6.904 -15.161 -9.381 1.00 48.94 84 ASP A O 1
ATOM 649 N N . ILE A 1 85 ? 5.651 -13.321 -9.134 1.00 48.59 85 ILE A N 1
ATOM 650 C CA . ILE A 1 85 ? 6.053 -12.954 -7.790 1.00 48.59 85 ILE A CA 1
ATOM 651 C C . ILE A 1 85 ? 5.227 -13.909 -6.946 1.00 48.59 85 ILE A C 1
ATOM 653 O O . ILE A 1 85 ? 4.172 -13.550 -6.427 1.00 48.59 85 ILE A O 1
ATOM 657 N N . LYS A 1 86 ? 5.671 -15.170 -6.888 1.00 40.50 86 LYS A N 1
ATOM 658 C CA . LYS A 1 86 ? 5.153 -16.121 -5.925 1.00 40.50 86 LYS A CA 1
ATOM 659 C C . LYS A 1 86 ? 5.214 -15.366 -4.612 1.00 40.50 86 LYS A C 1
ATOM 661 O O . LYS A 1 86 ? 6.304 -14.862 -4.305 1.00 40.50 86 LYS A O 1
ATOM 666 N N . PRO A 1 87 ? 4.079 -15.178 -3.915 1.00 41.31 87 PRO A N 1
ATOM 667 C CA . PRO A 1 87 ? 4.096 -14.493 -2.642 1.00 41.31 87 PRO A CA 1
ATOM 668 C C . PRO A 1 87 ? 5.221 -15.151 -1.864 1.00 41.31 87 PRO A C 1
ATOM 670 O O . PRO A 1 87 ? 5.249 -16.376 -1.728 1.00 41.31 87 PRO A O 1
ATOM 673 N N . TYR A 1 88 ? 6.229 -14.361 -1.498 1.00 39.88 88 TYR A N 1
ATOM 674 C CA . TYR A 1 88 ? 7.256 -14.841 -0.601 1.00 39.88 88 TYR A CA 1
ATOM 675 C C . TYR A 1 88 ? 6.505 -15.074 0.702 1.00 39.88 88 TYR A C 1
ATOM 677 O O . TYR A 1 88 ? 6.285 -14.147 1.481 1.00 39.88 88 TYR A O 1
ATOM 685 N N . ILE A 1 89 ? 5.979 -16.291 0.853 1.00 37.69 89 ILE A N 1
ATOM 686 C CA . ILE A 1 89 ? 5.415 -16.788 2.089 1.00 37.69 89 ILE A CA 1
ATOM 687 C C . ILE A 1 89 ? 6.617 -16.765 3.011 1.00 37.69 89 ILE A C 1
ATOM 689 O O . ILE A 1 89 ? 7.494 -17.624 2.934 1.00 37.69 89 ILE A O 1
ATOM 693 N N . VAL A 1 90 ? 6.710 -15.700 3.806 1.00 39.41 90 VAL A N 1
ATOM 694 C CA . VAL A 1 90 ? 7.603 -15.674 4.951 1.00 39.41 90 VAL A CA 1
ATOM 695 C C . VAL A 1 90 ? 7.217 -16.927 5.732 1.00 39.41 90 VAL A C 1
ATOM 697 O O . VAL A 1 90 ? 6.050 -17.015 6.123 1.00 39.41 90 VAL A O 1
ATOM 700 N N . PRO A 1 91 ? 8.107 -17.927 5.877 1.00 38.47 91 PRO A N 1
ATOM 701 C CA . PRO A 1 91 ? 7.777 -19.117 6.642 1.00 38.47 91 PRO A CA 1
ATOM 702 C C . PRO A 1 91 ? 7.299 -18.637 8.008 1.00 38.47 91 PRO A C 1
ATOM 704 O O . PRO A 1 91 ? 7.999 -17.867 8.668 1.00 38.47 91 PRO A O 1
ATOM 707 N N . GLU A 1 92 ? 6.061 -18.996 8.353 1.00 40.69 92 GLU A N 1
ATOM 708 C CA . GLU A 1 92 ? 5.389 -18.622 9.594 1.00 40.69 92 GLU A CA 1
ATOM 709 C C . GLU A 1 92 ? 6.231 -19.113 10.776 1.00 40.69 92 GLU A C 1
ATOM 711 O O . GLU A 1 92 ? 6.091 -20.225 11.279 1.00 40.69 92 GLU A O 1
ATOM 716 N N . GLY A 1 93 ? 7.164 -18.271 11.209 1.00 42.91 93 GLY A N 1
ATOM 717 C CA . GLY A 1 93 ? 7.905 -18.444 12.440 1.00 42.91 93 GLY A CA 1
ATOM 718 C C . GLY A 1 93 ? 6.965 -18.180 13.604 1.00 42.91 93 GLY A C 1
ATOM 719 O O . GLY A 1 93 ? 6.785 -17.035 14.009 1.00 42.91 93 GLY A O 1
ATOM 720 N N . THR A 1 94 ? 6.352 -19.253 14.104 1.00 41.19 94 THR A N 1
ATOM 721 C CA . THR A 1 94 ? 5.956 -19.444 15.506 1.00 41.19 94 THR A CA 1
ATOM 722 C C . THR A 1 94 ? 5.321 -18.222 16.177 1.00 41.19 94 THR A C 1
ATOM 724 O O . THR A 1 94 ? 5.953 -17.525 16.976 1.00 41.19 94 THR A O 1
ATOM 727 N N . ARG A 1 95 ? 4.025 -17.993 15.935 1.00 41.06 95 ARG A N 1
ATOM 728 C CA . ARG A 1 95 ? 3.209 -17.278 16.925 1.00 41.06 95 ARG A CA 1
ATOM 729 C C . ARG A 1 95 ? 3.046 -18.187 18.139 1.00 41.06 95 ARG A C 1
ATOM 731 O O . ARG A 1 95 ? 2.258 -19.127 18.104 1.00 41.06 95 ARG A O 1
ATOM 738 N N . SER A 1 96 ? 3.805 -17.906 19.197 1.00 45.31 96 SER A N 1
ATOM 739 C CA . SER A 1 96 ? 3.578 -18.498 20.515 1.00 45.31 96 SER A CA 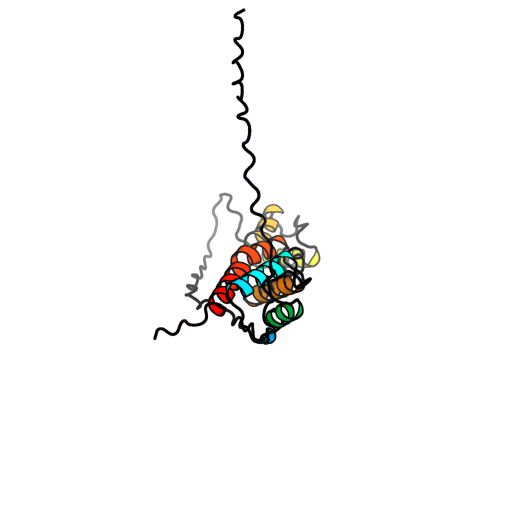1
ATOM 740 C C . SER A 1 96 ? 2.114 -18.309 20.930 1.00 45.31 96 SER A C 1
ATOM 742 O O . SER A 1 96 ? 1.593 -17.196 20.783 1.00 45.31 96 SER A O 1
ATOM 744 N N . PRO A 1 97 ? 1.448 -19.348 21.462 1.00 39.66 97 PRO A N 1
ATOM 745 C CA . PRO A 1 97 ? 0.107 -19.206 22.005 1.00 39.66 97 PRO A CA 1
ATOM 746 C C . PRO A 1 97 ? 0.153 -18.220 23.176 1.00 39.66 97 PRO A C 1
ATOM 748 O O . PRO A 1 97 ? 0.940 -18.366 24.114 1.00 39.66 97 PRO A O 1
ATOM 751 N N . ALA A 1 98 ? -0.656 -17.166 23.086 1.00 43.47 98 ALA A N 1
ATOM 752 C CA . ALA A 1 98 ? -0.831 -16.225 24.179 1.00 43.47 98 ALA A CA 1
ATOM 753 C C . ALA A 1 98 ? -1.521 -16.949 25.351 1.00 43.47 98 ALA A C 1
ATOM 755 O O . ALA A 1 98 ? -2.499 -17.658 25.116 1.00 43.47 98 ALA A O 1
ATOM 756 N N . PRO A 1 99 ? -1.047 -16.788 26.599 1.00 42.94 99 PRO A N 1
ATOM 757 C CA . PRO A 1 99 ? -1.678 -17.422 27.746 1.00 42.94 99 PRO A CA 1
ATOM 758 C C . PRO A 1 99 ? -3.056 -16.802 28.001 1.00 42.94 99 PRO A C 1
ATOM 760 O O . PRO A 1 99 ? -3.178 -15.591 28.212 1.00 42.94 99 PRO A O 1
ATOM 763 N N . GLU A 1 100 ? -4.087 -17.646 27.999 1.00 46.06 100 GLU A N 1
ATOM 764 C CA . GLU A 1 100 ? -5.419 -17.305 28.487 1.00 46.06 100 GLU A CA 1
ATOM 765 C C . GLU A 1 100 ? -5.324 -16.966 29.976 1.00 46.06 100 GLU A C 1
ATOM 767 O O . GLU A 1 100 ? -4.902 -17.777 30.800 1.00 46.06 100 GLU A O 1
ATOM 772 N N . LYS A 1 101 ? -5.670 -15.725 30.320 1.00 42.28 101 LYS A N 1
ATOM 773 C CA . LYS A 1 101 ? -5.714 -15.255 31.703 1.00 42.28 101 LYS A CA 1
ATOM 774 C C . LYS A 1 101 ? -7.163 -14.968 32.072 1.00 42.28 101 LYS A C 1
ATOM 776 O O . LYS A 1 101 ? -7.673 -13.878 31.827 1.00 42.28 101 LYS A O 1
ATOM 781 N N . THR A 1 102 ? -7.813 -15.966 32.656 1.00 54.59 102 THR A N 1
ATOM 782 C CA . THR A 1 102 ? -9.016 -15.810 33.471 1.00 54.59 102 THR A CA 1
ATOM 783 C C . THR A 1 102 ? -8.609 -15.231 34.823 1.00 54.59 102 THR A C 1
ATOM 785 O O . THR A 1 102 ? -7.819 -15.822 35.554 1.00 54.59 102 THR A O 1
ATOM 788 N N . THR A 1 103 ? -9.130 -14.054 35.163 1.00 42.28 103 THR A N 1
ATOM 789 C CA . THR A 1 103 ? -9.124 -13.560 36.544 1.00 42.28 103 THR A CA 1
ATOM 790 C C . THR A 1 103 ? -10.438 -12.850 36.825 1.00 42.28 103 THR A C 1
ATOM 792 O O . THR A 1 103 ? -10.600 -11.677 36.485 1.00 42.28 103 THR A O 1
ATOM 795 N N . ASP A 1 104 ? -11.347 -13.568 37.476 1.00 49.44 104 ASP A N 1
ATOM 796 C CA . ASP A 1 104 ? -12.266 -12.978 38.441 1.00 49.44 104 ASP A CA 1
ATOM 797 C C . ASP A 1 104 ? -11.454 -12.535 39.665 1.00 49.44 104 ASP A C 1
ATOM 799 O O . ASP A 1 104 ? -10.606 -13.294 40.135 1.00 49.44 104 ASP A O 1
ATOM 803 N N . THR A 1 105 ? -11.679 -11.316 40.165 1.00 44.25 105 THR A N 1
ATOM 804 C CA . THR A 1 105 ? -11.737 -10.945 41.601 1.00 44.25 105 THR A CA 1
ATOM 805 C C . THR A 1 105 ? -11.638 -9.425 41.787 1.00 44.25 105 THR A C 1
ATOM 807 O O . THR A 1 105 ? -10.956 -8.699 41.064 1.00 44.25 105 THR A O 1
ATOM 810 N N . ALA A 1 106 ? -12.401 -8.980 42.781 1.00 47.12 106 ALA A N 1
ATOM 811 C CA . ALA A 1 106 ? -12.838 -7.642 43.121 1.00 47.12 106 ALA A CA 1
ATOM 812 C C . ALA A 1 106 ? -11.768 -6.604 43.522 1.00 47.12 106 ALA A C 1
ATOM 814 O O . ALA A 1 106 ? -10.709 -6.907 44.060 1.00 47.12 106 ALA A O 1
ATOM 815 N N . ALA A 1 107 ? -12.197 -5.348 43.339 1.00 59.81 107 ALA A N 1
ATOM 816 C CA . ALA A 1 107 ? -11.906 -4.141 44.116 1.00 59.81 107 ALA A CA 1
ATOM 817 C C . ALA A 1 107 ? -10.439 -3.767 44.408 1.00 59.81 107 ALA A C 1
ATOM 819 O O . ALA A 1 107 ? -9.837 -4.219 45.375 1.00 59.81 107 ALA A O 1
ATOM 820 N N . SER A 1 108 ? -9.945 -2.731 43.714 1.00 43.09 108 SER A N 1
ATOM 821 C CA . SER A 1 108 ? -9.103 -1.723 44.374 1.00 43.09 108 SER A CA 1
ATOM 822 C C . SER A 1 108 ? -9.102 -0.367 43.659 1.00 43.09 108 SER A C 1
ATOM 824 O O . SER A 1 108 ? -8.838 -0.248 42.462 1.00 43.09 108 SER A O 1
ATOM 826 N N . LYS A 1 109 ? -9.396 0.671 44.450 1.00 50.00 109 LYS A N 1
ATOM 827 C CA . LYS A 1 109 ? -9.325 2.101 44.135 1.00 50.00 109 LYS A CA 1
ATOM 828 C C . LYS A 1 109 ? -7.889 2.488 43.768 1.00 50.00 109 LYS A C 1
ATOM 830 O O . LYS A 1 109 ? -7.047 2.583 44.654 1.00 50.00 109 LYS A O 1
ATOM 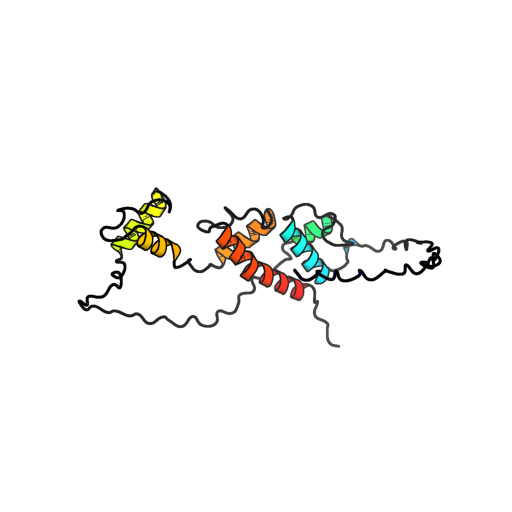835 N N . ARG A 1 110 ? -7.643 2.771 42.484 1.00 41.56 110 ARG A N 1
ATOM 836 C CA . ARG A 1 110 ? -6.674 3.765 41.966 1.00 41.56 110 ARG A CA 1
ATOM 837 C C . ARG A 1 110 ? -6.730 3.772 40.435 1.00 41.56 110 ARG A C 1
ATOM 839 O O . ARG A 1 110 ? -6.051 2.975 39.801 1.00 41.56 110 ARG A O 1
ATOM 846 N N . GLY A 1 111 ? -7.552 4.657 39.862 1.00 47.47 111 GLY A N 1
ATOM 847 C CA . GLY A 1 111 ? -7.409 5.289 38.533 1.00 47.47 111 GLY A CA 1
ATOM 848 C C . GLY A 1 111 ? -7.106 4.456 37.274 1.00 47.47 111 GLY A C 1
ATOM 849 O O . GLY A 1 111 ? -6.931 5.044 36.211 1.00 47.47 111 GLY A O 1
ATOM 850 N N . ARG A 1 112 ? -7.026 3.125 37.332 1.00 55.69 112 ARG A N 1
ATOM 851 C CA . ARG A 1 112 ? -6.978 2.260 36.154 1.00 55.69 112 ARG A CA 1
ATOM 852 C C . ARG A 1 112 ? -8.413 2.085 35.701 1.00 55.69 112 ARG A C 1
ATOM 854 O O . ARG A 1 112 ? -9.199 1.452 36.398 1.00 55.69 112 ARG A O 1
ATOM 861 N N . GLY A 1 113 ? -8.758 2.719 34.582 1.00 66.88 113 GLY A N 1
ATOM 862 C CA . GLY A 1 113 ? -10.081 2.572 33.986 1.00 66.88 113 GLY A CA 1
ATOM 863 C C . GLY A 1 113 ? -10.449 1.092 33.894 1.00 66.88 113 GLY A C 1
ATOM 864 O O . GLY A 1 113 ? -9.609 0.275 33.517 1.00 66.88 113 GLY A O 1
ATOM 865 N N . THR A 1 114 ? -11.680 0.769 34.283 1.00 84.44 114 THR A N 1
ATOM 866 C CA . THR A 1 114 ? -12.245 -0.584 34.289 1.00 84.44 114 THR A CA 1
ATOM 867 C C . THR A 1 114 ? -11.934 -1.299 32.972 1.00 84.44 114 THR A C 1
ATOM 869 O O . THR A 1 114 ? -11.926 -0.659 31.916 1.00 84.44 114 THR A O 1
ATOM 872 N N . ALA A 1 115 ? -11.671 -2.606 32.994 1.00 88.94 115 ALA A N 1
ATOM 873 C CA . ALA A 1 115 ? -11.543 -3.375 31.755 1.00 88.94 115 ALA A CA 1
ATOM 874 C C . ALA A 1 115 ? -12.814 -3.212 30.904 1.00 88.94 115 ALA A C 1
ATOM 876 O O . ALA A 1 115 ? -13.894 -3.000 31.451 1.00 88.94 115 ALA A O 1
ATOM 877 N N . TRP A 1 116 ? -12.677 -3.228 29.5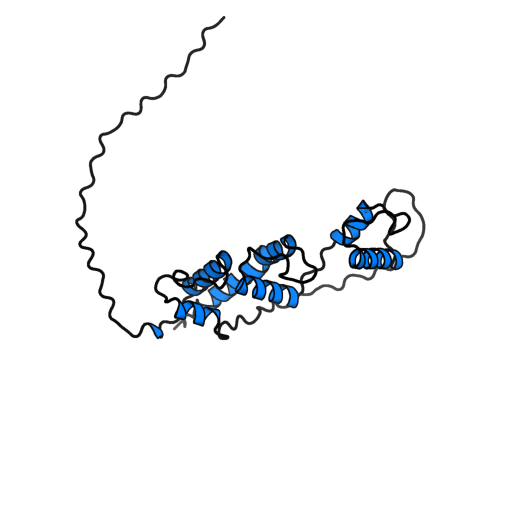81 1.00 88.75 116 TRP A N 1
ATOM 878 C CA . TRP A 1 116 ? -13.824 -3.146 28.679 1.00 88.75 116 TRP A CA 1
ATOM 879 C C . TRP A 1 116 ? -14.564 -4.481 28.671 1.00 88.75 116 TRP A C 1
ATOM 881 O O . TRP A 1 116 ? -13.957 -5.523 28.425 1.00 88.75 116 TRP A O 1
ATOM 891 N N . SER A 1 117 ? -15.861 -4.448 28.944 1.00 92.06 117 SER A N 1
ATOM 892 C CA . SER A 1 117 ? -16.738 -5.610 28.845 1.00 92.06 117 SER A CA 1
ATOM 893 C C . SER A 1 117 ? -17.173 -5.854 27.396 1.00 92.06 117 SER A C 1
ATOM 895 O O . SER A 1 117 ? -17.152 -4.951 26.556 1.00 92.06 117 SER A O 1
ATOM 897 N N . GLY A 1 118 ? -17.591 -7.087 27.095 1.00 88.31 118 GLY A N 1
ATOM 898 C CA . GLY A 1 118 ? -18.120 -7.457 25.777 1.00 88.31 118 GLY A CA 1
ATOM 899 C C . GLY A 1 118 ? -19.250 -6.535 25.286 1.00 88.31 118 GLY A C 1
ATOM 900 O O . GLY A 1 118 ? -19.142 -6.014 24.176 1.00 88.31 118 GLY A O 1
ATOM 901 N N . PRO A 1 119 ? -20.286 -6.251 26.101 1.00 93.81 119 PRO A N 1
ATOM 902 C CA . PRO A 1 119 ? -21.354 -5.323 25.725 1.00 93.81 119 PRO A CA 1
ATOM 903 C C . PRO A 1 119 ? -20.867 -3.898 25.426 1.00 93.81 119 PRO A C 1
ATOM 905 O O . PRO A 1 119 ? -21.348 -3.279 24.479 1.00 93.81 119 PRO A O 1
ATOM 908 N N . GLU A 1 120 ? -19.881 -3.389 26.176 1.00 94.12 120 GLU A N 1
ATOM 909 C CA . GLU A 1 120 ? -19.291 -2.068 25.910 1.00 94.12 120 GLU A CA 1
ATOM 910 C C . GLU A 1 120 ? -18.586 -2.030 24.543 1.00 94.12 120 GLU A C 1
ATOM 912 O O . GLU A 1 120 ? -18.719 -1.046 23.816 1.00 94.12 120 GLU A O 1
ATOM 917 N N . TYR A 1 121 ? -17.868 -3.096 24.162 1.00 91.06 121 TYR A N 1
ATOM 918 C CA . TYR A 1 121 ? -17.261 -3.202 22.830 1.00 91.06 121 TYR A CA 1
ATOM 919 C C . TYR A 1 121 ? -18.309 -3.244 21.722 1.00 91.06 121 TYR A C 1
ATOM 921 O O . TYR A 1 121 ? -18.161 -2.541 20.726 1.00 91.06 121 TYR A O 1
ATOM 929 N N . ILE A 1 122 ? -19.360 -4.048 21.890 1.00 88.06 122 ILE A N 1
ATOM 930 C CA . ILE A 1 122 ? -20.423 -4.183 20.888 1.00 88.06 122 ILE A CA 1
ATOM 931 C C . ILE A 1 122 ? -21.100 -2.830 20.655 1.00 88.06 122 ILE A C 1
ATOM 933 O O . ILE A 1 122 ? -21.188 -2.396 19.510 1.00 88.06 122 ILE A O 1
ATOM 937 N N . ALA A 1 123 ? -21.494 -2.130 21.724 1.00 93.50 123 ALA A N 1
ATOM 938 C CA . ALA A 1 123 ? -22.099 -0.801 21.622 1.00 93.50 123 ALA A CA 1
ATOM 939 C C . ALA A 1 123 ? -21.163 0.203 20.930 1.00 93.50 123 ALA A C 1
ATOM 941 O O . ALA A 1 123 ? -21.584 0.967 20.061 1.00 93.50 123 ALA A O 1
ATOM 942 N N . LEU A 1 124 ? -19.874 0.167 21.277 1.00 92.12 124 LEU A N 1
ATOM 943 C CA . LEU A 1 124 ? -18.862 1.040 20.697 1.00 92.12 124 LEU A CA 1
ATOM 944 C C . LEU A 1 124 ? -18.658 0.787 19.188 1.00 92.12 124 LEU A C 1
ATOM 946 O O . LEU A 1 124 ? -18.604 1.743 18.412 1.00 92.12 124 LEU A O 1
ATOM 950 N N . PHE A 1 125 ? -18.554 -0.477 18.763 1.00 87.31 125 PHE A N 1
ATOM 951 C CA . PHE A 1 125 ? -18.362 -0.841 17.355 1.00 87.31 125 PHE A CA 1
ATOM 952 C C . PHE A 1 125 ? -19.616 -0.613 16.514 1.00 87.31 125 PHE A C 1
ATOM 954 O O . PHE A 1 125 ? -19.508 -0.061 15.422 1.00 87.31 125 PHE A O 1
ATOM 961 N N . ASP A 1 126 ? -20.792 -0.982 17.017 1.00 89.12 126 ASP A N 1
ATOM 962 C CA . ASP A 1 126 ? -22.059 -0.776 16.314 1.00 89.12 126 ASP A CA 1
ATOM 963 C C . ASP A 1 126 ? -22.312 0.721 16.071 1.00 89.12 126 ASP A C 1
ATOM 965 O O . ASP A 1 126 ? -22.637 1.139 14.958 1.00 89.12 126 ASP A O 1
ATOM 969 N N . HIS A 1 127 ? -22.028 1.564 17.070 1.00 93.19 127 HIS A N 1
ATOM 970 C CA . HIS A 1 127 ? -22.078 3.014 16.903 1.00 93.19 127 HIS A CA 1
ATOM 971 C C . HIS A 1 127 ? -21.061 3.519 15.867 1.00 93.19 127 HIS A C 1
ATOM 973 O O . HIS A 1 127 ? -21.401 4.349 15.024 1.00 93.19 127 HIS A O 1
ATOM 979 N N . ALA A 1 128 ? -19.821 3.021 15.895 1.00 88.75 128 ALA A N 1
ATOM 980 C CA . ALA A 1 128 ? -18.794 3.414 14.930 1.00 88.75 128 ALA A CA 1
ATOM 981 C C . ALA A 1 128 ? -19.153 3.023 13.488 1.00 88.75 128 ALA A C 1
ATOM 983 O O . ALA A 1 128 ? -18.834 3.763 12.561 1.00 88.75 128 ALA A O 1
ATOM 984 N N . ILE A 1 129 ? -19.833 1.889 13.297 1.00 81.62 129 ILE A N 1
ATOM 985 C CA . ILE A 1 129 ? -20.327 1.441 11.989 1.00 81.62 129 ILE A CA 1
ATOM 986 C C . ILE A 1 129 ? -21.471 2.344 11.509 1.00 81.62 129 ILE A C 1
ATOM 988 O O . ILE A 1 129 ? -21.478 2.754 10.352 1.00 81.62 129 ILE A O 1
ATOM 992 N N . LYS A 1 130 ? -22.418 2.687 12.391 1.00 85.44 130 LYS A N 1
ATOM 993 C CA . LYS A 1 130 ? -23.614 3.472 12.041 1.00 85.44 130 LYS A CA 1
ATOM 994 C C . LYS A 1 130 ? -23.342 4.963 11.841 1.00 85.44 130 LYS A C 1
ATOM 996 O O . LYS A 1 130 ? -23.951 5.584 10.975 1.00 85.44 130 LYS A O 1
ATOM 1001 N N . HIS A 1 131 ? -22.451 5.542 12.643 1.00 87.50 131 HIS A N 1
ATOM 1002 C CA . HIS A 1 131 ? -22.257 6.995 12.728 1.00 87.50 131 HIS A CA 1
ATOM 1003 C C . HIS A 1 131 ? -20.814 7.444 12.442 1.00 87.50 131 HIS A C 1
ATOM 1005 O O . HIS A 1 131 ? -20.526 8.642 12.442 1.00 87.50 131 HIS A O 1
ATOM 1011 N N . GLY A 1 132 ? -19.894 6.508 12.185 1.00 79.00 132 GLY A N 1
ATOM 1012 C CA . GLY A 1 132 ? -18.468 6.791 12.026 1.00 79.00 132 GLY A CA 1
ATOM 1013 C C . GLY A 1 132 ? -17.740 7.022 13.359 1.00 79.00 132 GLY A C 1
ATOM 1014 O O . GLY A 1 132 ? -18.316 6.958 14.443 1.00 79.00 132 GLY A O 1
ATOM 1015 N N . ALA A 1 133 ? -16.435 7.312 13.292 1.00 79.88 133 ALA A N 1
ATOM 1016 C CA . ALA A 1 133 ? -15.575 7.462 14.476 1.00 79.88 133 ALA A CA 1
ATOM 1017 C C . ALA A 1 133 ? -15.537 8.887 15.083 1.00 79.88 133 ALA A C 1
ATOM 1019 O O . ALA A 1 133 ? -14.653 9.201 15.883 1.00 79.88 133 ALA A O 1
ATOM 1020 N N . GLY A 1 134 ? -16.452 9.775 14.675 1.00 78.62 134 GLY A N 1
ATOM 1021 C CA . GLY A 1 134 ? -16.424 11.200 15.040 1.00 78.62 134 GLY A CA 1
ATOM 1022 C C . GLY A 1 134 ? -17.070 11.532 16.391 1.00 78.62 134 GLY A C 1
ATOM 1023 O O . GLY A 1 134 ? -16.644 12.466 17.087 1.00 78.62 134 GLY A O 1
ATOM 1024 N N . THR A 1 135 ? -18.074 10.755 16.799 1.00 86.81 135 THR A N 1
ATOM 1025 C CA . THR A 1 135 ? -18.886 11.002 17.995 1.00 86.81 135 THR A CA 1
ATOM 1026 C C . THR A 1 135 ? -18.936 9.738 18.853 1.00 86.81 135 THR A C 1
ATOM 1028 O O . THR A 1 135 ? -19.416 8.701 18.427 1.00 86.81 135 THR A O 1
ATOM 1031 N N . PHE A 1 136 ? -18.400 9.806 20.074 1.00 90.94 136 PHE A N 1
ATOM 1032 C CA . PHE A 1 136 ? -18.491 8.717 21.062 1.00 90.94 136 PHE A CA 1
ATOM 1033 C C . PHE A 1 136 ? -19.016 9.210 22.411 1.00 90.94 136 PHE A C 1
ATOM 1035 O O . PHE A 1 136 ? -18.815 8.556 23.433 1.00 90.94 136 PHE A O 1
ATOM 1042 N N . ASP A 1 137 ? -19.611 10.401 22.432 1.00 92.19 137 ASP A N 1
ATOM 1043 C CA . ASP A 1 137 ? -20.090 10.989 23.673 1.00 92.19 137 ASP A CA 1
ATOM 1044 C C . ASP A 1 137 ? -21.360 10.268 24.130 1.00 92.19 137 ASP A C 1
ATOM 1046 O O . ASP A 1 137 ? -22.291 10.097 23.348 1.00 92.19 137 ASP A O 1
ATOM 1050 N N . GLY A 1 138 ? -21.351 9.756 25.359 1.00 92.00 138 GLY A N 1
ATOM 1051 C CA . GLY A 1 138 ? -22.465 8.992 25.930 1.00 92.00 138 GLY A CA 1
ATOM 1052 C C . GLY A 1 138 ? -22.727 7.595 25.343 1.00 92.00 138 GLY A C 1
ATOM 1053 O O . GLY A 1 138 ? -23.600 6.906 25.857 1.00 92.00 138 GLY A O 1
ATOM 1054 N N . VAL A 1 139 ? -21.981 7.133 24.328 1.00 94.94 139 VAL A N 1
ATOM 1055 C CA . VAL A 1 139 ? -22.222 5.824 23.669 1.00 94.94 139 VAL A CA 1
ATOM 1056 C C . VAL A 1 139 ? -22.079 4.651 24.637 1.00 94.94 139 VAL A C 1
ATOM 1058 O O . VAL A 1 139 ? -22.837 3.686 24.574 1.00 94.94 139 VAL A O 1
ATOM 1061 N N . VAL A 1 140 ? -21.098 4.732 25.535 1.00 94.75 140 VAL A N 1
ATOM 1062 C CA . VAL A 1 140 ? -20.844 3.704 26.541 1.00 94.75 140 VAL A CA 1
ATOM 1063 C C . VAL A 1 140 ? -20.934 4.353 27.923 1.00 94.75 140 VAL A C 1
ATOM 1065 O O . VAL A 1 140 ? -20.062 5.159 28.265 1.00 94.75 140 VAL A O 1
ATOM 1068 N N . PRO A 1 141 ? -21.976 4.046 28.719 1.00 93.31 141 PRO A N 1
ATOM 1069 C CA . PRO A 1 141 ? -22.165 4.642 30.036 1.00 93.31 141 PRO A CA 1
ATOM 1070 C C . PRO A 1 141 ? -20.924 4.485 30.920 1.00 93.31 141 PRO A C 1
ATOM 1072 O O . PRO A 1 141 ? -20.368 3.398 31.054 1.00 93.31 141 PRO A O 1
ATOM 1075 N N . GLY A 1 142 ? -20.466 5.587 31.516 1.00 90.31 142 GLY A N 1
ATOM 1076 C CA . GLY A 1 142 ? -19.279 5.592 32.378 1.00 90.31 142 GLY A CA 1
ATOM 1077 C C . GLY A 1 142 ? -17.932 5.584 31.641 1.00 90.31 142 GLY A C 1
ATOM 1078 O O . GLY A 1 142 ? -16.888 5.591 32.298 1.00 90.31 142 GLY A O 1
ATOM 1079 N N . ARG A 1 143 ? -17.917 5.621 30.301 1.00 91.81 143 ARG A N 1
ATOM 1080 C CA . ARG A 1 143 ? -16.703 5.832 29.500 1.00 91.81 143 ARG A CA 1
ATOM 1081 C C . ARG A 1 143 ? -16.667 7.236 28.924 1.00 91.81 143 ARG A C 1
ATOM 1083 O O . ARG A 1 143 ? -17.662 7.775 28.456 1.00 91.81 143 ARG A O 1
ATOM 1090 N N . THR A 1 144 ? -15.479 7.824 28.921 1.00 92.56 144 THR A N 1
ATOM 1091 C CA . THR A 1 144 ? -15.248 9.119 28.276 1.00 92.56 144 THR A CA 1
ATOM 1092 C C . THR A 1 144 ? -15.050 8.947 26.772 1.00 92.56 144 THR A C 1
ATOM 1094 O O . THR A 1 144 ? -14.502 7.936 26.321 1.00 92.56 144 THR A O 1
ATOM 1097 N N . LYS A 1 145 ? -15.363 9.990 25.991 1.00 91.94 145 LYS A N 1
ATOM 1098 C CA . LYS A 1 145 ? -15.069 10.045 24.548 1.00 91.94 145 LYS A CA 1
ATOM 1099 C C . LYS A 1 145 ? -13.619 9.655 24.230 1.00 91.94 145 LYS A C 1
ATOM 1101 O O . LYS A 1 145 ? -13.375 8.928 23.273 1.00 91.94 145 LYS A O 1
ATOM 1106 N N . SER A 1 146 ? -12.652 10.093 25.044 1.00 88.94 146 SER A N 1
ATOM 1107 C CA . SER A 1 146 ? -11.230 9.762 24.855 1.00 88.94 146 SER A CA 1
ATOM 1108 C C . SER A 1 146 ? -10.938 8.273 25.059 1.00 88.94 146 SER A C 1
ATOM 1110 O O . SER A 1 146 ? -10.145 7.702 24.314 1.00 88.94 146 SER A O 1
ATOM 1112 N N . GLN A 1 147 ? -11.581 7.630 26.037 1.00 91.12 147 GLN A N 1
ATOM 1113 C CA . GLN A 1 147 ? -11.452 6.188 26.250 1.00 91.12 147 GLN A CA 1
ATOM 1114 C C . GLN A 1 147 ? -12.044 5.415 25.075 1.00 91.12 147 GLN A C 1
ATOM 1116 O O . GLN A 1 147 ? -11.363 4.545 24.550 1.00 91.12 147 GLN A O 1
ATOM 1121 N N . CYS A 1 148 ? -13.249 5.768 24.623 1.00 90.75 148 CYS A N 1
ATOM 1122 C CA . CYS A 1 148 ? -13.876 5.172 23.442 1.00 90.75 148 CYS A CA 1
ATOM 1123 C C . CYS A 1 148 ? -12.986 5.315 22.198 1.00 90.75 148 CYS A C 1
ATOM 1125 O O . CYS A 1 148 ? -12.675 4.328 21.534 1.00 90.75 148 CYS A O 1
ATOM 1127 N N . TYR A 1 149 ? -12.488 6.529 21.942 1.00 88.31 149 TYR A N 1
ATOM 1128 C CA . TYR A 1 149 ? -11.608 6.830 20.812 1.00 88.31 149 TYR A CA 1
ATOM 1129 C C . TYR A 1 149 ? -10.307 6.024 20.878 1.00 88.31 149 TYR A C 1
ATOM 1131 O O . TYR A 1 149 ? -9.926 5.376 19.906 1.00 88.31 149 TYR A O 1
ATOM 1139 N N . LYS A 1 150 ? -9.654 5.990 22.048 1.00 87.50 150 LYS A N 1
ATOM 1140 C CA . LYS A 1 150 ? -8.484 5.137 22.275 1.00 87.50 150 LYS A CA 1
ATOM 1141 C C . LYS A 1 150 ? -8.830 3.672 22.068 1.00 87.50 150 LYS A C 1
ATOM 1143 O O . LYS A 1 150 ? -8.041 2.982 21.463 1.00 87.50 150 LYS A O 1
ATOM 1148 N N . THR A 1 151 ? -9.972 3.171 22.505 1.00 86.88 151 THR A N 1
ATOM 1149 C CA . THR A 1 151 ? -10.294 1.748 22.344 1.00 86.88 151 THR A CA 1
ATOM 1150 C C . THR A 1 151 ? -10.500 1.353 20.887 1.00 86.88 151 THR A C 1
ATOM 1152 O O . THR A 1 151 ? -9.983 0.318 20.475 1.00 86.88 151 THR A O 1
ATOM 1155 N N . ILE A 1 152 ? -11.164 2.193 20.088 1.00 81.00 152 ILE A N 1
ATOM 1156 C CA . ILE A 1 152 ? -11.306 1.944 18.647 1.00 81.00 152 ILE A CA 1
ATOM 1157 C C . ILE A 1 152 ? -9.952 2.059 17.926 1.00 81.00 152 ILE A C 1
ATOM 1159 O O . ILE A 1 152 ? -9.678 1.303 16.997 1.00 81.00 152 ILE A O 1
ATOM 1163 N N . ILE A 1 153 ? -9.082 2.982 18.346 1.00 75.75 153 ILE A N 1
ATOM 1164 C CA . ILE A 1 153 ? -7.861 3.327 17.594 1.00 75.75 153 ILE A CA 1
ATOM 1165 C C . ILE A 1 153 ? -6.598 2.621 18.104 1.00 75.75 153 ILE A C 1
ATOM 1167 O O . ILE A 1 153 ? -5.669 2.388 17.332 1.00 75.75 153 ILE A O 1
ATOM 1171 N N . ALA A 1 154 ? -6.525 2.261 19.386 1.00 65.94 154 ALA A N 1
ATOM 1172 C CA . ALA A 1 154 ? -5.274 1.904 20.066 1.00 65.94 154 ALA A CA 1
ATOM 1173 C C . ALA A 1 154 ? -4.779 0.484 19.797 1.00 65.94 154 ALA A C 1
ATOM 1175 O O . ALA A 1 154 ? -3.687 0.140 20.244 1.00 65.94 154 ALA A O 1
ATOM 1176 N N . LYS A 1 155 ? -5.506 -0.336 19.039 1.00 64.19 155 LYS A N 1
ATOM 1177 C CA . LYS A 1 155 ? -4.931 -1.556 18.470 1.00 64.19 155 LYS A CA 1
ATOM 1178 C C . LYS A 1 155 ? -5.314 -1.647 17.004 1.00 64.19 155 LYS A C 1
ATOM 1180 O O . LYS A 1 155 ? -6.346 -2.237 16.693 1.00 64.19 155 LYS A O 1
ATOM 1185 N N . PRO A 1 156 ? -4.508 -1.066 16.094 1.00 65.12 156 PRO A N 1
ATOM 1186 C CA . PRO A 1 156 ? -4.688 -1.350 14.684 1.00 65.12 156 PRO A CA 1
ATOM 1187 C C . PRO A 1 156 ? -4.652 -2.867 14.512 1.00 65.12 156 PRO A C 1
ATOM 1189 O O . PRO A 1 156 ? -3.675 -3.517 14.893 1.00 65.12 156 PRO A O 1
ATOM 1192 N N . ARG A 1 157 ? -5.741 -3.428 13.975 1.00 83.69 157 ARG A N 1
ATOM 1193 C CA . ARG A 1 157 ? -5.800 -4.834 13.574 1.00 83.69 157 ARG A CA 1
ATOM 1194 C C . ARG A 1 157 ? -4.537 -5.149 12.773 1.00 83.69 157 ARG A C 1
ATOM 1196 O O . ARG A 1 157 ? -4.153 -4.349 11.912 1.00 83.69 157 ARG A O 1
ATOM 1203 N N . GLY A 1 158 ? -3.897 -6.286 13.044 1.00 88.81 158 GLY A N 1
ATOM 1204 C CA . GLY A 1 158 ? -2.789 -6.758 12.213 1.00 88.81 158 GLY A CA 1
ATOM 1205 C C . GLY A 1 158 ? -3.200 -6.792 10.739 1.00 88.81 158 GLY A C 1
ATOM 1206 O O . GLY A 1 158 ? -4.379 -6.962 10.433 1.00 88.81 158 GLY A O 1
ATOM 1207 N N . TRP A 1 159 ? -2.255 -6.551 9.837 1.00 92.88 159 TRP A N 1
ATOM 1208 C CA . TRP A 1 159 ? -2.500 -6.680 8.403 1.00 92.88 159 TRP A CA 1
ATOM 1209 C C . TRP A 1 159 ? -2.554 -8.158 8.019 1.00 92.88 159 TRP A C 1
ATOM 1211 O O . TRP A 1 159 ? -1.695 -8.940 8.428 1.00 92.88 159 TRP A O 1
ATOM 1221 N N . THR A 1 160 ? -3.578 -8.528 7.266 1.00 94.19 160 THR A N 1
ATOM 1222 C CA . THR A 1 160 ? -3.743 -9.863 6.678 1.00 94.19 160 THR A CA 1
ATOM 1223 C C . THR A 1 160 ? -3.040 -9.943 5.321 1.00 94.19 160 THR A C 1
ATOM 1225 O O . THR A 1 160 ? -2.716 -8.915 4.723 1.00 94.19 160 THR A O 1
ATOM 1228 N N . SER A 1 161 ? -2.800 -11.160 4.823 1.00 91.06 161 SER A N 1
ATOM 1229 C CA . SER A 1 161 ? -2.259 -11.382 3.474 1.00 91.06 161 SER A CA 1
ATOM 1230 C C . SER A 1 161 ? -3.117 -10.711 2.401 1.00 91.06 161 SER A C 1
ATOM 1232 O O . SER A 1 161 ? -2.583 -10.012 1.543 1.00 91.06 161 SER A O 1
ATOM 1234 N N . ASP A 1 162 ? -4.438 -10.853 2.501 1.00 93.19 162 ASP A N 1
ATOM 1235 C CA . ASP A 1 162 ? -5.384 -10.337 1.509 1.00 93.19 162 ASP A CA 1
ATOM 1236 C C . ASP A 1 162 ? -5.387 -8.805 1.477 1.00 93.19 162 ASP A C 1
ATOM 1238 O O . ASP A 1 162 ? -5.447 -8.205 0.408 1.00 93.19 162 ASP A O 1
ATOM 1242 N N . GLU A 1 163 ? -5.236 -8.151 2.634 1.00 95.62 163 GLU A N 1
ATOM 1243 C CA . GLU A 1 163 ? -5.088 -6.693 2.702 1.00 95.62 163 GLU A CA 1
ATOM 1244 C C . GLU A 1 163 ? -3.790 -6.208 2.041 1.00 95.62 163 GLU A C 1
ATOM 1246 O O . GLU A 1 163 ? -3.795 -5.172 1.376 1.00 95.62 163 GLU A O 1
ATOM 1251 N N . TYR A 1 164 ? -2.676 -6.932 2.201 1.00 96.75 164 TYR A N 1
ATOM 1252 C CA . TYR A 1 164 ? -1.426 -6.579 1.521 1.00 96.75 164 TYR A CA 1
ATOM 1253 C C . TYR A 1 164 ? -1.521 -6.769 0.005 1.00 96.75 164 TYR A C 1
ATOM 1255 O O . TYR A 1 164 ? -1.006 -5.931 -0.735 1.00 96.75 164 TYR A O 1
ATOM 1263 N N . LEU A 1 165 ? -2.186 -7.834 -0.453 1.00 94.19 165 LEU A N 1
ATOM 1264 C CA . LEU A 1 165 ? -2.421 -8.079 -1.877 1.00 94.19 165 LEU A CA 1
ATOM 1265 C C . LEU A 1 165 ? -3.335 -7.009 -2.483 1.00 94.19 165 LEU A C 1
ATOM 1267 O O . LEU A 1 165 ? -2.986 -6.429 -3.507 1.00 94.19 165 LEU A O 1
ATOM 1271 N N . ALA A 1 166 ? -4.440 -6.669 -1.813 1.00 95.12 166 ALA A N 1
ATOM 1272 C CA . ALA A 1 166 ? -5.330 -5.590 -2.241 1.00 95.12 166 ALA A CA 1
ATOM 1273 C C . ALA A 1 166 ? -4.589 -4.245 -2.338 1.00 95.12 166 ALA A C 1
ATOM 1275 O O . ALA A 1 166 ? -4.712 -3.529 -3.333 1.00 95.12 166 ALA A O 1
ATOM 1276 N N . LEU A 1 167 ? -3.752 -3.931 -1.342 1.00 96.56 167 LEU A N 1
ATOM 1277 C CA . LEU A 1 167 ? -2.918 -2.732 -1.349 1.00 96.56 167 LEU A CA 1
ATOM 1278 C C . LEU A 1 167 ? -1.916 -2.728 -2.513 1.00 96.56 167 LEU A C 1
ATOM 1280 O O . LEU A 1 167 ? -1.744 -1.700 -3.168 1.00 96.56 167 LEU A O 1
ATOM 1284 N N . PHE A 1 168 ? -1.257 -3.859 -2.773 1.00 95.62 168 PHE A N 1
ATOM 1285 C CA . PHE A 1 168 ? -0.326 -4.007 -3.889 1.00 95.62 168 PHE A CA 1
ATOM 1286 C C . PHE A 1 168 ? -1.024 -3.789 -5.236 1.00 95.62 168 PHE A C 1
ATOM 1288 O O . PHE A 1 168 ? -0.573 -2.954 -6.020 1.00 95.62 168 PHE A O 1
ATOM 1295 N N . ASP A 1 169 ? -2.144 -4.472 -5.476 1.00 93.69 169 ASP A N 1
ATOM 1296 C CA . ASP A 1 169 ? -2.928 -4.360 -6.708 1.00 93.69 169 ASP A CA 1
ATOM 1297 C C . ASP A 1 169 ? -3.408 -2.928 -6.953 1.00 93.69 169 ASP A C 1
ATOM 1299 O O . ASP A 1 169 ? -3.363 -2.419 -8.077 1.00 93.69 169 ASP A O 1
ATOM 1303 N N . HIS A 1 170 ? -3.853 -2.255 -5.893 1.00 95.38 170 HIS A N 1
ATOM 1304 C CA . HIS A 1 170 ? -4.302 -0.873 -5.977 1.00 95.38 170 HIS A CA 1
ATOM 1305 C C . HIS A 1 170 ? -3.162 0.072 -6.366 1.00 95.38 170 HIS A C 1
ATOM 1307 O O . HIS A 1 170 ? -3.314 0.875 -7.290 1.00 95.38 170 HIS A O 1
ATOM 1313 N N . VAL A 1 171 ? -1.997 -0.053 -5.718 1.00 94.75 171 VAL A N 1
ATOM 1314 C CA . VAL A 1 171 ? -0.805 0.745 -6.053 1.00 94.75 171 VAL A CA 1
ATOM 1315 C C . VAL A 1 171 ? -0.311 0.438 -7.462 1.00 94.75 171 VAL A C 1
ATOM 1317 O O . VAL A 1 171 ? 0.068 1.354 -8.188 1.00 94.75 171 VAL A O 1
ATOM 1320 N N . ALA A 1 172 ? -0.355 -0.824 -7.881 1.00 88.81 172 ALA A N 1
ATOM 1321 C CA . ALA A 1 172 ? -0.007 -1.223 -9.235 1.00 88.81 172 ALA A CA 1
ATOM 1322 C C . ALA A 1 172 ? -0.880 -0.492 -10.269 1.00 88.81 172 ALA A C 1
ATOM 1324 O O . ALA A 1 172 ? -0.357 0.053 -11.237 1.00 88.81 172 ALA A O 1
ATOM 1325 N N . ARG A 1 173 ? -2.198 -0.404 -10.051 1.00 89.12 173 ARG A N 1
ATOM 1326 C CA . ARG A 1 173 ? -3.130 0.249 -10.990 1.00 89.12 173 ARG A CA 1
ATOM 1327 C C . ARG A 1 173 ? -3.071 1.775 -10.945 1.00 89.12 173 ARG A C 1
ATOM 1329 O O . ARG A 1 173 ? -3.098 2.415 -11.994 1.00 89.12 173 ARG A O 1
ATOM 1336 N N . HIS A 1 174 ? -3.010 2.360 -9.752 1.00 90.88 174 HIS A N 1
ATOM 1337 C CA . HIS A 1 174 ? -3.257 3.793 -9.546 1.00 90.88 174 HIS A CA 1
ATOM 1338 C C . HIS A 1 174 ? -2.036 4.586 -9.063 1.00 90.88 174 HIS A C 1
ATOM 1340 O O . HIS A 1 174 ? -2.084 5.815 -9.031 1.00 90.88 174 HIS A O 1
ATOM 1346 N N . GLY A 1 175 ? -0.947 3.909 -8.701 1.00 88.75 175 GLY A N 1
ATOM 1347 C CA . GLY A 1 175 ? 0.175 4.496 -7.973 1.00 88.75 175 GLY A CA 1
ATOM 1348 C C . GLY A 1 175 ? -0.123 4.671 -6.472 1.00 88.75 175 GLY A C 1
ATOM 1349 O O . GLY A 1 175 ? -1.249 4.475 -6.018 1.00 88.75 175 GLY A O 1
ATOM 1350 N N . PRO A 1 176 ? 0.874 5.061 -5.660 1.00 89.88 176 PRO A N 1
ATOM 1351 C CA . PRO A 1 176 ? 0.763 5.173 -4.203 1.00 89.88 176 PRO A CA 1
ATOM 1352 C C . PRO A 1 176 ? 0.203 6.522 -3.736 1.00 89.88 176 PRO A C 1
ATOM 1354 O O . PRO A 1 176 ? 0.154 6.788 -2.537 1.00 89.88 176 PRO A O 1
ATOM 1357 N N . THR A 1 177 ? -0.184 7.409 -4.655 1.00 88.06 177 THR A N 1
ATOM 1358 C CA . THR A 1 177 ? -0.699 8.745 -4.319 1.00 88.06 177 THR A CA 1
ATOM 1359 C C . THR A 1 177 ? -2.171 8.715 -3.895 1.00 88.06 177 THR A C 1
ATOM 1361 O O . THR A 1 177 ? -2.595 9.571 -3.112 1.00 88.06 177 THR A O 1
ATOM 1364 N N . ARG A 1 178 ? -2.931 7.716 -4.368 1.00 92.00 178 ARG A N 1
ATOM 1365 C CA . ARG A 1 178 ? -4.369 7.528 -4.113 1.00 92.00 178 ARG A CA 1
ATOM 1366 C C . ARG A 1 178 ? -4.573 6.242 -3.314 1.00 92.00 178 ARG A C 1
ATOM 1368 O O . ARG A 1 178 ? -4.670 5.176 -3.904 1.00 92.00 178 ARG A O 1
ATOM 1375 N N . LEU A 1 179 ? -4.576 6.325 -1.984 1.00 93.38 179 LEU A N 1
ATOM 1376 C CA . LEU A 1 179 ? -4.619 5.168 -1.067 1.00 93.38 179 LEU A CA 1
ATOM 1377 C C . LEU A 1 179 ? -5.834 5.167 -0.127 1.00 93.38 179 LEU A C 1
ATOM 1379 O O . LEU A 1 179 ? -5.914 4.327 0.767 1.00 93.38 179 LEU A O 1
ATOM 1383 N N . GLU A 1 180 ? -6.743 6.123 -0.296 1.00 91.94 180 GLU A N 1
ATOM 1384 C CA . GLU A 1 180 ? -7.928 6.333 0.538 1.00 91.94 180 GLU A CA 1
ATOM 1385 C C . GLU A 1 180 ? -8.844 5.104 0.552 1.00 91.94 180 GLU A C 1
ATOM 1387 O O . GLU A 1 180 ? -9.286 4.702 1.623 1.00 91.94 180 GLU A O 1
ATOM 1392 N N . ASP A 1 181 ? -9.013 4.462 -0.607 1.00 92.19 181 ASP A N 1
ATOM 1393 C CA . ASP A 1 181 ? -9.911 3.317 -0.807 1.00 92.19 181 ASP A CA 1
ATOM 1394 C C . ASP A 1 181 ? -9.156 2.025 -1.162 1.00 92.19 181 ASP A C 1
ATOM 1396 O O . ASP A 1 181 ? -9.744 1.064 -1.650 1.00 92.19 181 ASP A O 1
ATOM 1400 N N . ALA A 1 182 ? -7.835 1.994 -0.943 1.00 94.44 182 ALA A N 1
ATOM 1401 C CA . ALA A 1 182 ? -7.000 0.865 -1.362 1.00 94.44 182 ALA A CA 1
ATOM 1402 C C . ALA A 1 182 ? -7.338 -0.435 -0.617 1.00 94.44 182 ALA A C 1
ATOM 1404 O O . ALA A 1 182 ? -7.211 -1.523 -1.172 1.00 94.44 182 ALA A O 1
ATOM 1405 N N . VAL A 1 183 ? -7.738 -0.325 0.654 1.00 95.62 183 VAL A N 1
ATOM 1406 C CA . VAL A 1 183 ? -8.072 -1.470 1.505 1.00 95.62 183 VAL A CA 1
ATOM 1407 C C . VAL A 1 183 ? -9.277 -1.117 2.378 1.00 95.62 183 VAL A C 1
ATOM 1409 O O . VAL A 1 183 ? -9.180 -0.187 3.186 1.00 95.62 183 VAL A O 1
ATOM 1412 N N . PRO A 1 184 ? -10.400 -1.851 2.269 1.00 88.88 184 PRO A N 1
ATOM 1413 C CA . PRO A 1 184 ? -11.584 -1.605 3.083 1.00 88.88 184 PRO A CA 1
ATOM 1414 C C . PRO A 1 184 ? -11.269 -1.603 4.583 1.00 88.88 184 PRO A C 1
ATOM 1416 O O . PRO A 1 184 ? -10.627 -2.514 5.105 1.00 88.88 184 PRO A O 1
ATOM 1419 N N . GLY A 1 185 ? -11.723 -0.565 5.288 1.00 85.44 185 GLY A N 1
ATOM 1420 C CA . GLY A 1 185 ? -11.515 -0.427 6.733 1.00 85.44 185 GLY A CA 1
ATOM 1421 C C . GLY A 1 185 ? -10.106 0.015 7.151 1.00 85.44 185 GLY A C 1
ATOM 1422 O O . GLY A 1 185 ? -9.818 0.050 8.350 1.00 85.44 185 GLY A O 1
ATOM 1423 N N . ARG A 1 186 ? -9.227 0.379 6.207 1.00 91.44 186 ARG A N 1
ATOM 1424 C CA . ARG A 1 186 ? -7.933 1.017 6.491 1.00 91.44 186 ARG A CA 1
ATOM 1425 C C . ARG A 1 186 ? -7.959 2.481 6.093 1.00 91.44 186 ARG A C 1
ATOM 1427 O O . ARG A 1 186 ? -8.567 2.867 5.106 1.00 91.44 186 ARG A O 1
ATOM 1434 N N . THR A 1 187 ? -7.263 3.310 6.860 1.00 90.00 187 THR A N 1
ATOM 1435 C CA . THR A 1 187 ? -7.080 4.718 6.496 1.00 90.00 187 THR A CA 1
ATOM 1436 C C . THR A 1 187 ? -5.959 4.873 5.471 1.00 90.00 187 THR A C 1
ATOM 1438 O O . THR A 1 187 ? -5.013 4.082 5.452 1.00 90.00 187 THR A O 1
ATOM 1441 N N . LYS A 1 188 ? -5.986 5.966 4.695 1.00 91.38 188 LYS A N 1
ATOM 1442 C CA . LYS A 1 188 ? -4.909 6.331 3.754 1.00 91.38 188 LYS A CA 1
ATOM 1443 C C . LYS A 1 188 ? -3.512 6.215 4.375 1.00 91.38 188 LYS A C 1
ATOM 1445 O O . LYS A 1 188 ? -2.603 5.649 3.775 1.00 91.38 188 LYS A O 1
ATOM 1450 N N . ASN A 1 189 ? -3.333 6.740 5.591 1.00 88.44 189 ASN A N 1
ATOM 1451 C CA . ASN A 1 189 ? -2.038 6.718 6.273 1.00 88.44 189 ASN A CA 1
ATOM 1452 C C . ASN A 1 189 ? -1.624 5.297 6.691 1.00 88.44 189 ASN A C 1
ATOM 1454 O O . ASN A 1 189 ? -0.451 4.950 6.587 1.00 88.44 189 ASN A O 1
ATOM 1458 N N . GLN A 1 190 ? -2.569 4.459 7.130 1.00 91.69 190 GLN A N 1
ATOM 1459 C CA . GLN A 1 190 ? -2.284 3.051 7.424 1.00 91.69 190 GLN A CA 1
ATOM 1460 C C . GLN A 1 190 ? -1.818 2.316 6.163 1.00 91.69 190 GLN A C 1
ATOM 1462 O O . GLN A 1 190 ? -0.786 1.649 6.208 1.00 91.69 190 GLN A O 1
ATOM 1467 N N . SER A 1 191 ? -2.531 2.489 5.048 1.00 95.31 191 SER A N 1
ATOM 1468 C CA . SER A 1 191 ? -2.179 1.918 3.744 1.00 95.31 191 SER A CA 1
ATOM 1469 C C . SER A 1 191 ? -0.809 2.392 3.262 1.00 95.31 191 SER A C 1
ATOM 1471 O O . SER A 1 191 ? 0.024 1.579 2.872 1.00 95.31 191 SER A O 1
ATOM 1473 N N . TYR A 1 192 ? -0.514 3.689 3.374 1.00 94.38 192 TYR A N 1
ATOM 1474 C CA . TYR A 1 192 ? 0.796 4.236 3.014 1.00 94.38 192 TYR A CA 1
ATOM 1475 C C . TYR A 1 192 ? 1.931 3.627 3.850 1.00 94.38 192 TYR A C 1
ATOM 1477 O O . TYR A 1 192 ? 2.947 3.192 3.310 1.00 94.38 192 TYR A O 1
ATOM 1485 N N . GLN A 1 193 ? 1.751 3.543 5.171 1.00 93.62 193 GLN A N 1
ATOM 1486 C CA . GLN A 1 193 ? 2.748 2.957 6.068 1.00 93.62 193 GLN A CA 1
ATOM 1487 C C . GLN A 1 193 ? 2.973 1.469 5.781 1.00 93.62 193 GLN A C 1
ATOM 1489 O O . GLN A 1 193 ? 4.121 1.028 5.759 1.00 93.62 193 GLN A O 1
ATOM 1494 N N . ALA A 1 194 ? 1.906 0.706 5.536 1.00 95.38 194 ALA A N 1
ATOM 1495 C CA . ALA A 1 194 ? 1.996 -0.703 5.162 1.00 95.38 194 ALA A CA 1
ATOM 1496 C C . ALA A 1 194 ? 2.717 -0.892 3.822 1.00 95.38 194 ALA A C 1
ATOM 1498 O O . ALA A 1 194 ? 3.578 -1.765 3.698 1.00 95.38 194 ALA A O 1
ATOM 1499 N N . PHE A 1 195 ? 2.435 -0.025 2.848 1.00 95.69 195 PHE A N 1
ATOM 1500 C CA . PHE A 1 195 ? 3.101 -0.055 1.555 1.00 95.69 195 PHE A CA 1
ATOM 1501 C C . PHE A 1 195 ? 4.607 0.195 1.692 1.00 95.69 195 PHE A C 1
ATOM 1503 O O . PHE A 1 195 ? 5.411 -0.622 1.250 1.00 95.69 195 PHE A O 1
ATOM 1510 N N . VAL A 1 196 ? 5.001 1.286 2.356 1.00 94.44 196 VAL A N 1
ATOM 1511 C CA . VAL A 1 196 ? 6.414 1.679 2.487 1.00 94.44 196 VAL A CA 1
ATOM 1512 C C . VAL A 1 196 ? 7.217 0.688 3.332 1.00 94.44 196 VAL A C 1
ATOM 1514 O O . VAL A 1 196 ? 8.373 0.419 3.014 1.00 94.44 196 VAL A O 1
ATOM 1517 N N . LYS A 1 197 ? 6.633 0.153 4.410 1.00 93.62 197 LYS A N 1
ATOM 1518 C CA . LYS A 1 197 ? 7.356 -0.706 5.363 1.00 93.62 197 LYS A CA 1
ATOM 1519 C C . LYS A 1 197 ? 7.392 -2.176 4.970 1.00 93.62 197 LYS A C 1
ATOM 1521 O O . LYS A 1 197 ? 8.321 -2.864 5.377 1.00 93.62 197 LYS A O 1
ATOM 1526 N N . VAL A 1 198 ? 6.387 -2.659 4.242 1.00 95.19 198 VAL A N 1
ATOM 1527 C CA . VAL A 1 198 ? 6.220 -4.095 3.978 1.00 95.19 198 VAL A CA 1
ATOM 1528 C C . VAL A 1 198 ? 6.186 -4.367 2.483 1.00 95.19 198 VAL A C 1
ATOM 1530 O O . VAL A 1 198 ? 7.087 -5.017 1.963 1.00 95.19 198 VAL A O 1
ATOM 1533 N N . VAL A 1 199 ? 5.193 -3.832 1.771 1.00 93.50 199 VAL A N 1
ATOM 1534 C CA . VAL A 1 199 ? 4.953 -4.204 0.366 1.00 93.50 199 VAL A CA 1
ATOM 1535 C C . VAL A 1 199 ? 6.125 -3.798 -0.534 1.00 93.50 199 VAL A C 1
ATOM 1537 O O . VAL A 1 199 ? 6.686 -4.640 -1.230 1.00 93.50 199 VAL A O 1
ATOM 1540 N N . ALA A 1 200 ? 6.547 -2.532 -0.498 1.00 90.50 200 ALA A N 1
ATOM 1541 C CA . ALA A 1 200 ? 7.589 -2.023 -1.386 1.00 90.50 200 ALA A CA 1
ATOM 1542 C C . ALA A 1 200 ? 8.958 -2.709 -1.180 1.00 90.50 200 ALA A C 1
ATOM 1544 O O . ALA A 1 200 ? 9.557 -3.117 -2.180 1.00 90.50 200 ALA A O 1
ATOM 1545 N N . PRO A 1 201 ? 9.467 -2.897 0.057 1.00 91.81 201 PRO A N 1
ATOM 1546 C CA . PRO A 1 201 ? 10.686 -3.672 0.289 1.00 91.81 201 PRO A CA 1
ATOM 1547 C C . PRO A 1 201 ? 10.593 -5.113 -0.223 1.00 91.81 201 PRO A C 1
ATOM 1549 O O . PRO A 1 201 ? 11.514 -5.574 -0.897 1.00 91.81 201 PRO A O 1
ATOM 1552 N N . THR A 1 202 ? 9.475 -5.802 0.029 1.00 92.25 202 THR A N 1
ATOM 1553 C CA . THR A 1 202 ? 9.278 -7.187 -0.422 1.00 92.25 202 THR A CA 1
ATOM 1554 C C . THR A 1 202 ? 9.266 -7.287 -1.948 1.00 92.25 202 THR A C 1
ATOM 1556 O O . THR A 1 202 ? 9.941 -8.150 -2.510 1.00 92.25 202 THR A O 1
ATOM 1559 N N . CYS A 1 203 ? 8.584 -6.371 -2.643 1.00 87.94 203 CYS A N 1
ATOM 1560 C CA . CYS A 1 203 ? 8.592 -6.324 -4.107 1.00 87.94 203 CYS A CA 1
ATOM 1561 C C . CYS A 1 203 ? 9.997 -6.062 -4.668 1.00 87.94 203 CYS A C 1
ATOM 1563 O O . CYS A 1 203 ? 10.425 -6.752 -5.592 1.00 87.94 203 CYS A O 1
ATOM 1565 N N . ARG A 1 204 ? 10.747 -5.110 -4.093 1.00 86.94 204 ARG A N 1
ATOM 1566 C CA . ARG A 1 204 ? 12.134 -4.832 -4.508 1.00 86.94 204 ARG A CA 1
ATOM 1567 C C . ARG A 1 204 ? 13.029 -6.059 -4.351 1.00 86.94 204 ARG A C 1
ATOM 1569 O O . ARG A 1 204 ? 13.765 -6.387 -5.279 1.00 86.94 204 ARG A O 1
ATOM 1576 N N . ALA A 1 205 ? 12.938 -6.756 -3.218 1.00 83.62 205 ALA A N 1
ATOM 1577 C CA . ALA A 1 205 ? 13.714 -7.968 -2.967 1.00 83.62 205 ALA A CA 1
ATOM 1578 C C . ALA A 1 205 ? 13.386 -9.082 -3.979 1.00 83.62 205 ALA A C 1
ATOM 1580 O O . ALA A 1 205 ? 14.296 -9.684 -4.551 1.00 83.62 205 ALA A O 1
ATOM 1581 N N . ALA A 1 206 ? 12.100 -9.308 -4.264 1.00 86.19 206 ALA A N 1
ATOM 1582 C CA . ALA A 1 206 ? 11.665 -10.316 -5.230 1.00 86.19 206 ALA A CA 1
ATOM 1583 C C . ALA A 1 206 ? 12.145 -10.011 -6.662 1.00 86.19 206 ALA A C 1
ATOM 1585 O O . ALA A 1 206 ? 12.609 -10.905 -7.372 1.00 86.19 206 ALA A O 1
ATOM 1586 N N . LEU A 1 207 ? 12.083 -8.746 -7.089 1.00 82.00 207 LEU A N 1
ATOM 1587 C CA . LEU A 1 207 ? 12.540 -8.331 -8.419 1.00 82.00 207 LEU A CA 1
ATOM 1588 C C . LEU A 1 207 ? 14.063 -8.405 -8.566 1.00 82.00 207 LEU A C 1
ATOM 1590 O O . LEU A 1 207 ? 14.554 -8.840 -9.611 1.00 82.00 207 LEU A O 1
ATOM 1594 N N . ALA A 1 208 ? 14.805 -8.042 -7.517 1.00 78.50 208 ALA A N 1
ATOM 1595 C CA . ALA A 1 208 ? 16.254 -8.203 -7.484 1.00 78.50 208 ALA A CA 1
ATOM 1596 C C . ALA A 1 208 ? 16.651 -9.681 -7.643 1.00 78.50 208 ALA A C 1
ATOM 1598 O O . ALA A 1 208 ? 17.486 -10.005 -8.489 1.00 78.50 208 ALA A O 1
ATOM 1599 N N . ALA A 1 209 ? 15.991 -10.584 -6.908 1.00 81.88 209 ALA A N 1
ATOM 1600 C CA . ALA A 1 209 ? 16.223 -12.024 -7.010 1.00 81.88 209 ALA A CA 1
ATOM 1601 C C . ALA A 1 209 ? 15.875 -12.584 -8.400 1.00 81.88 209 ALA A C 1
ATOM 1603 O O . ALA A 1 209 ? 16.594 -13.429 -8.927 1.00 81.88 209 ALA A O 1
ATOM 1604 N N . LYS A 1 210 ? 14.799 -12.092 -9.028 1.00 80.81 210 LYS A N 1
ATOM 1605 C CA . LYS A 1 210 ? 14.373 -12.544 -10.360 1.00 80.81 210 LYS A CA 1
ATOM 1606 C C . LYS A 1 210 ? 15.378 -12.188 -11.456 1.00 80.81 210 LYS A C 1
ATOM 1608 O O . LYS A 1 210 ? 15.596 -12.976 -12.372 1.00 80.81 210 LYS A O 1
ATOM 1613 N N . GLY A 1 211 ? 15.950 -10.988 -11.397 1.00 73.62 211 GLY A N 1
ATOM 1614 C CA . GLY A 1 211 ? 16.869 -10.515 -12.427 1.00 73.62 211 GLY A CA 1
ATOM 1615 C C . GLY A 1 211 ? 18.333 -10.907 -12.212 1.00 73.62 211 GLY A C 1
ATOM 1616 O O . GLY A 1 211 ? 19.124 -10.805 -13.149 1.00 73.62 211 GLY A O 1
ATOM 1617 N N . GLY A 1 212 ? 18.695 -11.371 -11.013 1.00 69.62 212 GLY A N 1
ATOM 1618 C CA . GLY A 1 212 ? 19.962 -12.045 -10.734 1.00 69.62 212 GLY A CA 1
ATOM 1619 C C . GLY A 1 212 ? 19.904 -13.499 -11.190 1.00 69.62 212 GLY A C 1
ATOM 1620 O O . GLY A 1 212 ? 19.934 -14.404 -10.359 1.00 69.62 212 GLY A O 1
ATOM 1621 N N . GLY A 1 213 ? 19.745 -13.724 -12.501 1.00 56.06 213 GLY A N 1
ATOM 1622 C CA . GLY A 1 213 ? 19.713 -15.066 -13.083 1.00 56.06 213 GLY A CA 1
ATOM 1623 C C . GLY A 1 213 ? 20.845 -15.914 -12.509 1.00 56.06 213 GLY A C 1
ATOM 1624 O O . GLY A 1 213 ? 21.972 -15.431 -12.438 1.00 56.06 213 GLY A O 1
ATOM 1625 N N . LYS A 1 214 ? 20.521 -17.135 -12.052 1.00 54.50 214 LYS A N 1
ATOM 1626 C CA . LYS A 1 214 ? 21.478 -18.083 -11.463 1.00 54.50 214 LYS A CA 1
ATOM 1627 C C . LYS A 1 214 ? 22.755 -18.076 -12.299 1.00 54.50 214 LYS A C 1
ATOM 1629 O O . LYS A 1 214 ? 22.764 -18.622 -13.402 1.00 54.50 214 LYS A O 1
ATOM 1634 N N . VAL A 1 215 ? 23.805 -17.445 -11.782 1.00 51.91 215 VAL A N 1
ATOM 1635 C CA . VAL A 1 215 ? 25.149 -17.615 -12.318 1.00 51.91 215 VAL A CA 1
ATOM 1636 C C . VAL A 1 215 ? 25.429 -19.092 -12.100 1.00 51.91 215 VAL A C 1
ATOM 1638 O O . VAL A 1 215 ? 25.539 -19.539 -10.960 1.00 51.91 215 VAL A O 1
ATOM 1641 N N . LYS A 1 216 ? 25.389 -19.880 -13.178 1.00 51.06 216 LYS A N 1
ATOM 1642 C CA . LYS A 1 216 ? 25.898 -21.245 -13.137 1.00 51.06 216 LYS A CA 1
ATOM 1643 C C . LYS A 1 216 ? 27.370 -21.098 -12.773 1.00 51.06 216 LYS A C 1
ATOM 1645 O O . LYS A 1 216 ? 28.136 -20.564 -13.565 1.00 51.06 216 LYS A O 1
ATOM 1650 N N . SER A 1 217 ? 27.717 -21.467 -11.549 1.00 49.22 217 SER A N 1
ATOM 1651 C CA . SER A 1 217 ? 29.092 -21.776 -11.193 1.00 49.22 217 SER A CA 1
ATOM 1652 C C . SER A 1 217 ? 29.472 -23.004 -12.018 1.00 49.22 217 SER A C 1
ATOM 1654 O O . SER A 1 217 ? 28.985 -24.099 -11.723 1.00 49.22 217 SER A O 1
ATOM 1656 N N . GLU A 1 218 ? 30.192 -22.778 -13.115 1.00 52.72 218 GLU A N 1
ATOM 1657 C CA . GLU A 1 218 ? 30.968 -23.821 -13.796 1.00 52.72 218 GLU A CA 1
ATOM 1658 C C . GLU A 1 218 ? 32.167 -24.230 -12.940 1.00 52.72 218 GLU A C 1
ATOM 1660 O O . GLU A 1 218 ? 32.741 -23.340 -12.267 1.00 52.72 218 GLU A O 1
#

pLDDT: mean 76.39, std 18.6, range [37.69, 96.75]

Sequence (218 aa):
MPPTRHPSSPSLEVEPYAAPAEPSRASKTPATTAGNKDKRPWTAAEYLALFEHVTKHGATRFEDAVPGRTRNQCYKAFTSPSLDIKPYIVPEGTRSPAPEKTTDTAASKRGRGTAWSGPEYIALFDHAIKHGAGTFDGVVPGRTKSQCYKTIIAKPRGWTSDEYLALFDHVARHGPTRLEDAVPGRTKNQSYQAFVKVVAPTCRAALAAKGGGKVKSE

Organism: NCBI:txid143232